Protein AF-A0A5D4SE13-F1 (afdb_monomer_lite)

Structure (mmCIF, N/CA/C/O backbone):
data_AF-A0A5D4SE13-F1
#
_entry.id   AF-A0A5D4SE13-F1
#
loop_
_atom_site.group_PDB
_atom_site.id
_atom_site.type_symbol
_atom_site.label_atom_id
_atom_site.label_alt_id
_atom_site.label_comp_id
_atom_site.label_asym_id
_atom_site.label_entity_id
_atom_site.label_seq_id
_atom_site.pdbx_PDB_ins_code
_atom_site.Cartn_x
_atom_site.Cartn_y
_atom_site.Cartn_z
_atom_site.occupancy
_atom_site.B_iso_or_equiv
_atom_site.auth_seq_id
_atom_site.auth_comp_id
_atom_site.auth_asym_id
_atom_site.auth_atom_id
_atom_site.pdbx_PDB_model_num
ATOM 1 N N . MET A 1 1 ? -8.886 9.453 23.913 1.00 84.81 1 MET A N 1
ATOM 2 C CA . MET A 1 1 ? -9.547 8.139 24.089 1.00 84.81 1 MET A CA 1
ATOM 3 C C . MET A 1 1 ? -8.506 7.109 24.498 1.00 84.81 1 MET A C 1
ATOM 5 O O . MET A 1 1 ? -7.382 7.194 24.022 1.00 84.81 1 MET A O 1
ATOM 9 N N . GLU A 1 2 ? -8.836 6.168 25.383 1.00 84.38 2 GLU A N 1
ATOM 10 C CA . GLU A 1 2 ? -7.877 5.139 25.819 1.00 84.38 2 GLU A CA 1
ATOM 11 C C . GLU A 1 2 ? -7.462 4.251 24.635 1.00 84.38 2 GLU A C 1
ATOM 13 O O . GLU A 1 2 ? -8.305 3.870 23.817 1.00 84.38 2 GLU A O 1
ATOM 18 N N . ARG A 1 3 ? -6.168 3.937 24.528 1.00 83.88 3 ARG A N 1
ATOM 19 C CA . ARG A 1 3 ? -5.645 3.007 23.520 1.00 83.88 3 ARG A CA 1
ATOM 20 C C . ARG A 1 3 ? -6.052 1.572 23.861 1.00 83.88 3 ARG A C 1
ATOM 22 O O . ARG A 1 3 ? -5.889 1.135 24.994 1.00 83.88 3 ARG A O 1
ATOM 29 N N . GLU A 1 4 ? -6.517 0.828 22.864 1.00 82.00 4 GLU A N 1
ATOM 30 C CA . GLU A 1 4 ? -6.763 -0.615 22.973 1.00 82.00 4 GLU A CA 1
ATOM 31 C C . GLU A 1 4 ? -5.657 -1.423 22.291 1.00 82.00 4 GLU A C 1
ATOM 33 O O . GLU A 1 4 ? -5.133 -2.371 22.872 1.00 82.00 4 GLU A O 1
ATOM 38 N N . PHE A 1 5 ? -5.245 -1.004 21.090 1.00 79.50 5 PHE A N 1
ATOM 39 C CA . PHE A 1 5 ? -4.233 -1.704 20.300 1.00 79.50 5 PHE A CA 1
ATOM 40 C C . PHE A 1 5 ? -3.169 -0.750 19.756 1.00 79.50 5 PHE A C 1
ATOM 42 O O . PHE A 1 5 ? -3.399 0.449 19.589 1.00 79.50 5 PHE A O 1
ATOM 49 N N . SER A 1 6 ? -2.009 -1.312 19.424 1.00 75.69 6 SER A N 1
ATOM 50 C CA . SER A 1 6 ? -1.016 -0.671 18.562 1.00 75.69 6 SER A CA 1
ATOM 51 C C . SER A 1 6 ? -0.720 -1.566 17.374 1.00 75.69 6 SER A C 1
ATOM 53 O O . SER A 1 6 ? -0.545 -2.770 17.528 1.00 75.69 6 SER A O 1
ATOM 55 N N . ILE A 1 7 ? -0.649 -0.944 16.207 1.00 74.06 7 ILE A N 1
ATOM 56 C CA . ILE A 1 7 ? -0.231 -1.528 14.944 1.00 74.06 7 ILE A CA 1
ATOM 57 C C . ILE A 1 7 ? 1.234 -1.145 14.753 1.00 74.06 7 ILE A C 1
ATOM 59 O O . ILE A 1 7 ? 1.595 0.035 14.826 1.00 74.06 7 ILE A O 1
ATOM 63 N N . VAL A 1 8 ? 2.084 -2.139 14.521 1.00 68.38 8 VAL A N 1
ATOM 64 C CA . VAL A 1 8 ? 3.529 -1.952 14.403 1.00 68.38 8 VAL A CA 1
ATOM 65 C C . VAL A 1 8 ? 4.000 -2.507 13.059 1.00 68.38 8 VAL A C 1
ATOM 67 O O . VAL A 1 8 ? 3.499 -3.512 12.571 1.00 68.38 8 VAL A O 1
ATOM 70 N N . SER A 1 9 ? 4.948 -1.816 12.424 1.00 65.56 9 SER A N 1
ATOM 71 C CA . SER A 1 9 ? 5.679 -2.321 11.259 1.00 65.56 9 SER A CA 1
ATOM 72 C C . SER A 1 9 ? 7.124 -2.558 11.682 1.00 65.56 9 SER A C 1
ATOM 74 O O . SER A 1 9 ? 7.887 -1.611 11.870 1.00 65.56 9 SER A O 1
ATOM 76 N N . MET A 1 10 ? 7.514 -3.824 11.835 1.00 58.66 10 MET A N 1
ATOM 77 C CA . MET A 1 10 ? 8.836 -4.204 12.358 1.00 58.66 10 MET A CA 1
ATOM 78 C C . MET A 1 10 ? 10.004 -3.687 11.508 1.00 58.66 10 MET A C 1
ATOM 80 O O . MET A 1 10 ? 11.045 -3.312 12.045 1.00 58.66 10 MET A O 1
ATOM 84 N N . GLY A 1 11 ? 9.837 -3.643 10.181 1.00 60.62 11 GLY A N 1
ATOM 85 C CA . GLY A 1 11 ? 10.852 -3.092 9.277 1.00 60.62 11 GLY A CA 1
ATOM 86 C C . GLY A 1 11 ? 11.043 -1.582 9.438 1.00 60.62 11 GLY A C 1
ATOM 87 O O . GLY A 1 11 ? 12.101 -1.065 9.098 1.00 60.62 11 GLY A O 1
ATOM 88 N N . THR A 1 12 ? 10.035 -0.885 9.964 1.00 61.44 12 THR A N 1
ATOM 89 C CA . THR A 1 12 ? 10.099 0.547 10.263 1.00 61.44 12 THR A CA 1
ATOM 90 C C . THR A 1 12 ? 10.714 0.768 11.646 1.00 61.44 12 THR A C 1
ATOM 92 O O . THR A 1 12 ? 11.684 1.514 11.749 1.00 61.44 12 THR A O 1
ATOM 95 N N . GLU A 1 13 ? 10.259 0.052 12.682 1.00 61.75 13 GLU A N 1
ATOM 96 C CA . GLU A 1 13 ? 10.811 0.161 14.049 1.00 61.75 13 GLU A CA 1
ATOM 97 C C . GLU A 1 13 ? 12.312 -0.10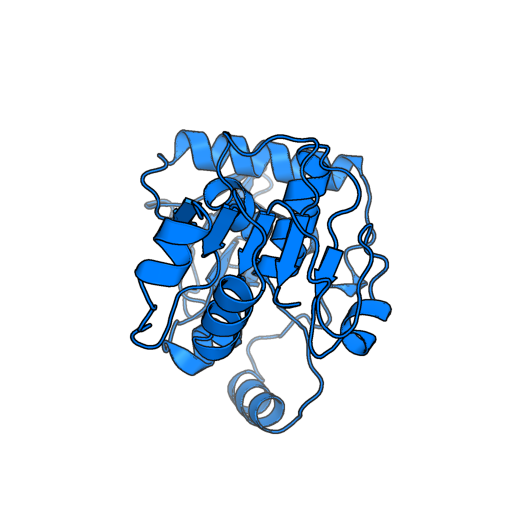6 14.106 1.00 61.75 13 GLU A C 1
ATOM 99 O O . GLU A 1 13 ? 13.066 0.712 14.628 1.00 61.75 13 GLU A O 1
ATOM 104 N N . ARG A 1 14 ? 12.749 -1.236 13.537 1.00 59.94 14 ARG A N 1
ATOM 105 C CA . ARG A 1 14 ? 14.144 -1.681 13.624 1.00 59.94 14 ARG A CA 1
ATOM 106 C C . ARG A 1 14 ? 15.116 -0.685 13.000 1.00 59.94 14 ARG A C 1
ATOM 108 O O . ARG A 1 14 ? 16.254 -0.582 13.440 1.00 59.94 14 ARG A O 1
ATOM 115 N N . GLU A 1 15 ? 14.690 -0.023 11.932 1.00 55.81 15 GLU A N 1
ATOM 116 C CA . GLU A 1 15 ? 15.597 0.715 11.054 1.00 55.81 15 GLU A CA 1
ATOM 117 C C . GLU A 1 15 ? 15.479 2.231 11.194 1.00 55.81 15 GLU A C 1
ATOM 119 O O . GLU A 1 15 ? 16.409 2.944 10.835 1.00 55.81 15 GLU A O 1
ATOM 124 N N . THR A 1 16 ? 14.361 2.730 11.726 1.00 55.03 16 THR A N 1
ATOM 125 C CA . THR A 1 16 ? 14.122 4.175 11.892 1.00 55.03 16 THR A CA 1
ATOM 126 C C . THR A 1 16 ? 13.939 4.595 13.347 1.00 55.03 16 THR A C 1
ATOM 128 O O . THR A 1 16 ? 13.710 5.772 13.611 1.00 55.03 16 THR A O 1
ATOM 131 N N . SER A 1 17 ? 14.009 3.651 14.294 1.00 58.28 17 SER A N 1
ATOM 132 C CA . SER A 1 17 ? 13.643 3.872 15.699 1.00 58.28 17 SER A CA 1
ATOM 133 C C . SER A 1 17 ? 12.214 4.410 15.871 1.00 58.28 17 SER A C 1
ATOM 135 O O . SER A 1 17 ? 11.911 5.047 16.879 1.00 58.28 17 SER A O 1
ATOM 137 N N . SER A 1 18 ? 11.323 4.181 14.892 1.00 58.09 18 SER A N 1
ATOM 138 C CA . SER A 1 18 ? 9.925 4.605 14.991 1.00 58.09 18 SER A CA 1
ATOM 139 C C . SER A 1 18 ? 9.259 3.893 16.160 1.00 58.09 18 SER A C 1
ATOM 141 O O . SER A 1 18 ? 9.324 2.669 16.241 1.00 58.09 18 SER A O 1
ATOM 143 N N . GLU A 1 19 ? 8.560 4.624 17.018 1.00 63.44 19 GLU A N 1
ATOM 144 C CA . GLU A 1 19 ? 7.872 4.047 18.172 1.00 63.44 19 GLU A CA 1
ATOM 145 C C . GLU A 1 19 ? 6.452 3.576 17.817 1.00 63.44 19 GLU A C 1
ATOM 147 O O . GLU A 1 19 ? 5.472 3.948 18.456 1.00 63.44 19 GLU A O 1
ATOM 152 N N . GLY A 1 20 ? 6.321 2.706 16.820 1.00 58.00 20 GLY A N 1
ATOM 153 C CA . GLY A 1 20 ? 5.042 2.173 16.349 1.00 58.00 20 GLY A CA 1
ATOM 154 C C . GLY A 1 20 ? 4.455 2.939 15.166 1.00 58.00 20 GLY A C 1
ATOM 155 O O . GLY A 1 20 ? 4.808 4.083 14.896 1.00 58.00 20 GLY A O 1
ATOM 156 N N . TYR A 1 21 ? 3.572 2.261 14.429 1.00 64.62 21 TYR A N 1
ATOM 157 C CA . TYR A 1 21 ? 3.002 2.793 13.192 1.00 64.62 21 TYR A CA 1
ATOM 158 C C . TYR A 1 21 ? 1.678 3.529 13.441 1.00 64.62 21 TYR A C 1
ATOM 160 O O . TYR A 1 21 ? 1.431 4.590 12.872 1.00 64.62 21 TYR A O 1
ATOM 168 N N . MET A 1 22 ? 0.805 2.958 14.277 1.00 77.81 22 MET A N 1
ATOM 169 C CA . MET A 1 22 ? -0.507 3.529 14.584 1.00 77.81 22 MET A CA 1
ATOM 170 C C . MET A 1 22 ? -1.078 2.960 15.885 1.00 77.81 22 MET A C 1
ATOM 172 O O . MET A 1 22 ? -0.849 1.801 16.224 1.00 77.81 22 MET A O 1
ATOM 176 N N . CYS A 1 23 ? -1.883 3.745 16.590 1.00 81.88 23 CYS A N 1
ATOM 177 C CA . CYS A 1 23 ? -2.682 3.299 17.723 1.00 81.88 23 CYS A CA 1
ATOM 178 C C . CYS A 1 23 ? -4.165 3.226 17.353 1.00 81.88 23 CYS A C 1
ATOM 180 O O . CYS A 1 23 ? -4.667 4.042 16.580 1.00 81.88 23 CYS A O 1
ATOM 182 N N . VAL A 1 24 ? -4.862 2.256 17.942 1.00 86.56 24 VAL A N 1
ATOM 183 C CA . VAL A 1 24 ? -6.314 2.091 17.833 1.00 86.56 24 VAL A CA 1
ATOM 184 C C . VAL A 1 24 ? -6.925 2.319 19.205 1.00 86.56 24 VAL A C 1
ATOM 186 O O . VAL A 1 24 ? -6.504 1.695 20.183 1.00 86.56 24 VAL A O 1
ATOM 189 N N . SER A 1 25 ? -7.899 3.218 19.303 1.00 89.56 25 SER A N 1
ATOM 190 C CA . SER A 1 25 ? -8.607 3.452 20.561 1.00 89.56 25 SER A CA 1
ATOM 191 C C . SER A 1 25 ? -9.532 2.288 20.909 1.00 89.56 25 SER A C 1
ATOM 193 O O . SER A 1 25 ? -9.997 1.564 20.024 1.00 89.56 25 SER A O 1
ATOM 195 N N . LYS A 1 26 ? -9.912 2.202 22.187 1.00 89.12 26 LYS A N 1
ATOM 196 C CA . LYS A 1 26 ? -11.125 1.481 22.585 1.00 89.12 26 LYS A CA 1
ATOM 197 C C . LYS A 1 26 ? -12.327 2.024 21.816 1.00 89.12 26 LYS A C 1
ATOM 199 O O . LYS A 1 26 ? -12.370 3.212 21.473 1.00 89.12 26 LYS A O 1
ATOM 204 N N . TYR A 1 27 ? -13.289 1.150 21.555 1.00 91.69 27 TYR A N 1
ATOM 205 C CA . TYR A 1 27 ? -14.559 1.536 20.957 1.00 91.69 27 TYR A CA 1
ATOM 206 C C . TYR A 1 27 ? -15.393 2.376 21.931 1.00 91.69 27 TYR A C 1
ATOM 208 O O . TYR A 1 27 ? -15.690 1.946 23.048 1.00 91.69 27 TYR A O 1
ATOM 216 N N . ASP A 1 28 ? -15.780 3.574 21.500 1.00 93.25 28 ASP A N 1
ATOM 217 C CA . ASP A 1 28 ? -16.719 4.434 22.214 1.00 93.25 28 ASP A CA 1
ATOM 218 C C . ASP A 1 28 ? -18.144 4.096 21.776 1.00 93.25 28 ASP A C 1
ATOM 220 O O . ASP A 1 28 ? -18.584 4.478 20.691 1.00 93.25 28 ASP A O 1
ATOM 224 N N . LYS A 1 29 ? -18.873 3.383 22.640 1.00 93.62 29 LYS A N 1
ATOM 225 C CA . LYS A 1 29 ? -20.263 2.977 22.388 1.00 93.62 29 LYS A CA 1
ATOM 226 C C . LYS A 1 29 ? -21.235 4.155 22.313 1.00 93.62 29 LYS A C 1
ATOM 228 O O . LYS A 1 29 ? -22.243 4.044 21.626 1.00 93.62 29 LYS A O 1
ATOM 233 N N . ILE A 1 30 ? -20.960 5.255 23.019 1.00 93.00 30 ILE A N 1
ATOM 234 C CA . ILE A 1 30 ? -21.851 6.423 23.063 1.00 93.00 30 ILE A CA 1
ATOM 235 C C . ILE A 1 30 ? -21.738 7.190 21.748 1.00 93.00 30 ILE A C 1
ATOM 237 O O . ILE A 1 30 ? -22.743 7.574 21.156 1.00 93.00 30 ILE A O 1
ATOM 241 N N . ARG A 1 31 ? -20.505 7.394 21.277 1.00 92.12 31 ARG A N 1
ATOM 242 C CA . ARG A 1 31 ? -20.232 8.105 20.022 1.00 92.12 31 ARG A CA 1
ATOM 243 C C . ARG A 1 31 ? -20.266 7.203 18.790 1.00 92.12 31 ARG A C 1
ATOM 245 O O . ARG A 1 31 ? -20.280 7.724 17.680 1.00 92.12 31 ARG A O 1
ATOM 252 N N . ASN A 1 32 ? -20.294 5.882 18.976 1.00 95.12 32 ASN A N 1
ATOM 253 C CA . ASN A 1 32 ? -20.216 4.873 17.919 1.00 95.12 32 ASN A CA 1
ATOM 254 C C . ASN A 1 32 ? -18.946 5.026 17.055 1.00 95.12 32 ASN A C 1
ATOM 256 O O . ASN A 1 32 ? -19.011 4.985 15.823 1.00 95.12 32 ASN A O 1
ATOM 260 N N . ILE A 1 33 ? -17.787 5.240 17.696 1.00 94.44 33 ILE A N 1
ATOM 261 C CA . ILE A 1 33 ? -16.510 5.454 16.993 1.00 94.44 33 ILE A CA 1
ATOM 262 C C . ILE A 1 33 ? -15.310 4.730 17.617 1.00 94.44 33 ILE A C 1
ATOM 264 O O . ILE A 1 33 ? -15.250 4.488 18.824 1.00 94.44 33 ILE A O 1
ATOM 268 N N . ARG A 1 34 ? -14.303 4.480 16.778 1.00 92.38 34 ARG A N 1
ATOM 269 C CA . ARG A 1 34 ? -12.902 4.214 17.130 1.00 92.38 34 ARG A CA 1
ATOM 270 C C . ARG A 1 34 ? -12.011 5.290 16.503 1.00 92.38 34 ARG A C 1
ATOM 272 O O . ARG A 1 34 ? -12.352 5.856 15.467 1.00 92.38 34 ARG A O 1
ATOM 279 N N . LEU A 1 35 ? -10.855 5.550 17.103 1.00 92.00 35 LEU A N 1
ATOM 280 C CA . LEU A 1 35 ? -9.811 6.400 16.534 1.00 92.00 35 LEU A CA 1
ATOM 281 C C . LEU A 1 35 ? -8.633 5.545 16.074 1.00 92.00 35 LEU A C 1
ATOM 283 O O . LEU A 1 35 ? -8.141 4.705 16.828 1.00 92.00 35 LEU A O 1
ATOM 287 N N . LEU A 1 36 ? -8.179 5.806 14.852 1.00 89.56 36 LEU A N 1
ATOM 288 C CA . LEU A 1 36 ? -6.912 5.353 14.286 1.00 89.56 36 LEU A CA 1
ATOM 289 C C . LEU A 1 36 ? -5.962 6.555 14.264 1.00 89.56 36 LEU A C 1
ATOM 291 O O . LEU A 1 36 ? -6.188 7.508 13.517 1.00 89.56 36 LEU A O 1
ATOM 295 N N . ALA A 1 37 ? -4.918 6.530 15.086 1.00 85.69 37 ALA A N 1
ATOM 296 C CA . ALA A 1 37 ? -4.056 7.689 15.309 1.00 85.69 37 ALA A CA 1
ATOM 297 C C . ALA A 1 37 ? -2.578 7.376 15.042 1.00 85.69 37 ALA A C 1
ATOM 299 O O . ALA A 1 37 ? -2.114 6.317 15.471 1.00 85.69 37 ALA A O 1
ATOM 300 N N . PRO A 1 38 ? -1.815 8.270 14.382 1.00 80.31 38 PRO A N 1
ATOM 301 C CA . PRO A 1 38 ? -0.382 8.110 14.143 1.00 80.31 38 PRO A CA 1
ATOM 302 C C . PRO A 1 38 ? 0.416 8.421 15.423 1.00 80.31 38 PRO A C 1
ATOM 304 O O . PRO A 1 38 ? 1.321 9.245 15.435 1.00 80.31 38 PRO A O 1
ATOM 307 N N . GLU A 1 39 ? 0.024 7.784 16.520 1.00 77.00 39 GLU A N 1
ATOM 308 C CA . GLU A 1 39 ? 0.574 7.978 17.854 1.00 77.00 39 GLU A CA 1
ATOM 309 C C . GLU A 1 39 ? 1.518 6.835 18.204 1.00 77.00 39 GLU A C 1
ATOM 311 O O . GLU A 1 39 ? 1.287 5.678 17.823 1.00 77.00 39 GLU A O 1
ATOM 316 N N . SER A 1 40 ? 2.547 7.157 18.988 1.00 72.56 40 SER A N 1
ATOM 317 C CA . SER A 1 40 ? 3.501 6.169 19.487 1.00 72.56 40 SER A CA 1
ATOM 318 C C . SER A 1 40 ? 2.785 5.081 20.287 1.00 72.56 40 SER A C 1
ATOM 320 O O . SER A 1 40 ? 1.895 5.359 21.095 1.00 72.56 40 SER A O 1
ATOM 322 N N . HIS A 1 41 ? 3.217 3.828 20.146 1.00 72.00 41 HIS A N 1
ATOM 323 C CA . HIS A 1 41 ? 2.695 2.717 20.944 1.00 72.00 41 HIS A CA 1
ATOM 324 C C . HIS A 1 41 ? 2.996 2.873 22.450 1.00 72.00 41 HIS A C 1
ATOM 326 O O . HIS A 1 41 ? 2.443 2.130 23.266 1.00 72.00 41 HIS A O 1
ATOM 332 N N . LYS A 1 42 ? 3.876 3.813 22.839 1.00 69.94 42 LYS A N 1
ATOM 333 C CA . LYS A 1 42 ? 4.119 4.198 24.242 1.00 69.94 42 LYS A CA 1
ATOM 334 C C . LYS A 1 42 ? 2.981 5.041 24.822 1.00 69.94 42 LYS A C 1
ATOM 336 O O . LYS A 1 42 ? 2.858 5.155 26.042 1.00 69.94 42 LYS A O 1
ATOM 341 N N . CYS A 1 43 ? 2.134 5.608 23.968 1.00 70.75 43 CYS A N 1
ATOM 342 C CA . CYS A 1 43 ? 1.010 6.420 24.382 1.00 70.75 43 CYS A CA 1
ATOM 343 C C . CYS A 1 43 ? -0.094 5.564 25.029 1.00 70.75 43 CYS A C 1
ATOM 345 O O . CYS A 1 43 ? -0.523 4.533 24.501 1.00 70.75 43 CYS A O 1
ATOM 347 N N . LYS A 1 44 ? -0.577 5.991 26.202 1.00 74.75 44 LYS A N 1
ATOM 348 C CA . LYS A 1 44 ? -1.729 5.359 26.873 1.00 74.75 44 LYS A CA 1
ATOM 349 C C . LYS A 1 44 ? -3.064 5.912 26.370 1.00 74.75 44 LYS A C 1
ATOM 351 O O . LYS A 1 44 ? -4.029 5.161 26.251 1.00 74.75 44 LYS A O 1
ATOM 356 N N . ASN A 1 45 ? -3.110 7.209 26.065 1.00 81.38 45 ASN A N 1
ATOM 357 C CA . ASN A 1 45 ? -4.321 7.927 25.684 1.00 81.38 45 ASN A CA 1
ATOM 358 C C . ASN A 1 45 ? -4.119 8.631 24.348 1.00 81.38 45 ASN A C 1
ATOM 360 O O . ASN A 1 45 ? -3.342 9.568 24.254 1.00 81.38 45 ASN A O 1
ATOM 364 N N . ILE A 1 46 ? -4.882 8.222 23.345 1.00 80.56 46 ILE A N 1
ATOM 365 C CA . ILE A 1 46 ? -4.903 8.858 22.032 1.00 80.56 46 ILE A CA 1
ATOM 366 C C . ILE A 1 46 ? -5.550 10.242 22.168 1.00 80.56 46 ILE A C 1
ATOM 368 O O . ILE A 1 46 ? -6.665 10.344 22.703 1.00 80.56 46 ILE A O 1
ATOM 372 N N . GLY A 1 47 ? -4.865 11.291 21.709 1.00 73.44 47 GLY A N 1
ATOM 373 C CA . GLY A 1 47 ? -5.417 12.644 21.643 1.00 73.44 47 GLY A CA 1
ATOM 374 C C . GLY A 1 47 ? -6.617 12.733 20.692 1.00 73.44 47 GLY A C 1
ATOM 375 O O . GLY A 1 47 ? -6.954 11.784 19.990 1.00 73.44 47 GLY A O 1
ATOM 376 N N . THR A 1 48 ? -7.297 13.874 20.658 1.00 68.31 48 THR A N 1
ATOM 377 C CA . THR A 1 48 ? -8.334 14.148 19.640 1.00 68.31 48 THR A CA 1
ATOM 378 C C . THR A 1 48 ? -7.867 15.126 18.569 1.00 68.31 48 THR A C 1
ATOM 380 O O . THR A 1 48 ? -8.602 15.373 17.621 1.00 68.31 48 THR A O 1
ATOM 383 N N . GLU A 1 49 ? -6.652 15.651 18.698 1.00 68.31 49 GLU A N 1
ATOM 384 C CA . GLU A 1 49 ? -6.042 16.613 17.782 1.00 68.31 49 GLU A CA 1
ATOM 385 C C . GLU A 1 49 ? -4.993 15.921 16.907 1.00 68.31 49 GLU A C 1
ATOM 387 O O . GLU A 1 49 ? -4.322 15.007 17.373 1.00 68.31 49 GLU A O 1
ATOM 392 N N . GLY A 1 50 ? -4.852 16.356 15.653 1.00 72.12 50 GLY A N 1
ATOM 393 C CA . GLY A 1 50 ? -3.884 15.804 14.702 1.00 72.12 50 GLY A CA 1
ATOM 394 C C . GLY A 1 50 ? -4.512 14.977 13.577 1.00 72.12 50 GLY A C 1
ATOM 395 O O . GLY A 1 50 ? -5.714 15.028 13.321 1.00 72.12 50 GLY A O 1
ATOM 396 N N . ASP A 1 51 ? -3.668 14.207 12.891 1.00 79.31 51 ASP A N 1
ATOM 397 C CA . ASP A 1 51 ? -3.964 13.484 11.644 1.00 79.31 51 ASP A CA 1
ATOM 398 C C . ASP A 1 51 ? -4.737 12.162 11.848 1.00 79.31 51 ASP A C 1
ATOM 400 O O . ASP A 1 51 ? -4.481 11.140 11.194 1.00 79.31 51 ASP A O 1
ATOM 404 N N . HIS A 1 52 ? -5.683 12.175 12.787 1.00 88.44 52 HIS A N 1
ATOM 405 C CA . HIS A 1 52 ? -6.493 11.026 13.180 1.00 88.44 52 HIS A CA 1
ATOM 406 C C . HIS A 1 52 ? -7.523 10.652 12.120 1.00 88.44 52 HIS A C 1
ATOM 408 O O . HIS A 1 52 ? -8.090 11.504 11.438 1.00 88.44 52 HIS A O 1
ATOM 414 N N . LEU A 1 53 ? -7.807 9.355 12.039 1.00 91.50 53 LEU A N 1
ATOM 415 C CA . LEU A 1 53 ? -8.916 8.815 11.267 1.00 91.50 53 LEU A CA 1
ATOM 416 C C . LEU A 1 53 ? -10.006 8.356 12.235 1.00 91.50 53 LEU A C 1
ATOM 418 O O . LEU A 1 53 ? -9.751 7.586 13.168 1.00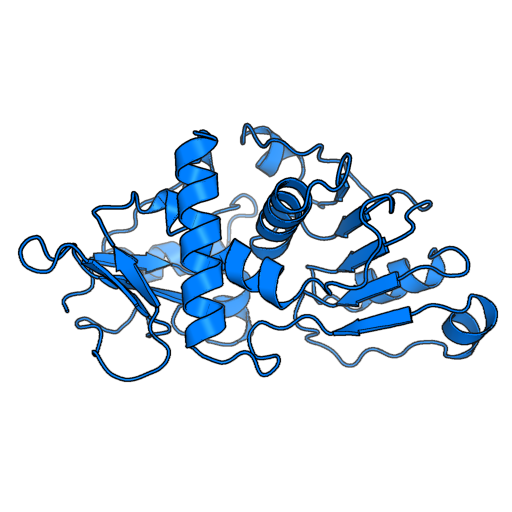 91.50 53 LEU A O 1
ATOM 422 N N . ILE A 1 54 ? -11.223 8.839 12.011 1.00 94.00 54 ILE A N 1
ATOM 423 C CA . ILE A 1 54 ? -12.405 8.495 12.799 1.00 94.00 54 ILE A CA 1
ATOM 424 C C . ILE A 1 54 ? -13.087 7.320 12.116 1.00 94.00 54 ILE A C 1
ATOM 426 O O . ILE A 1 54 ? -13.573 7.451 10.998 1.00 94.00 54 ILE A O 1
ATOM 430 N N . ILE A 1 55 ? -13.158 6.178 12.786 1.00 95.00 55 ILE A N 1
ATOM 431 C CA . ILE A 1 55 ? -13.837 4.999 12.257 1.00 95.00 55 ILE A CA 1
ATOM 432 C C . ILE A 1 55 ? -15.186 4.853 12.937 1.00 95.00 55 ILE A C 1
ATOM 434 O O . ILE A 1 55 ? -15.254 4.806 14.161 1.00 95.00 55 ILE A O 1
ATOM 438 N N . LYS A 1 56 ? -16.260 4.777 12.151 1.00 94.06 56 LYS A N 1
ATOM 439 C CA . LYS A 1 56 ? -17.613 4.543 12.667 1.00 94.06 56 LYS A CA 1
ATOM 440 C C . LYS A 1 56 ? -17.849 3.050 12.893 1.00 94.06 56 LYS A C 1
ATOM 442 O O . LYS A 1 56 ? -17.533 2.242 12.024 1.00 94.06 56 LYS A O 1
ATOM 447 N N . GLY A 1 57 ? -18.464 2.704 14.020 1.00 92.31 57 GLY A N 1
ATOM 448 C CA . GLY A 1 57 ? -18.773 1.317 14.369 1.00 92.31 57 GLY A CA 1
ATOM 449 C C . GLY A 1 57 ? -17.631 0.558 15.043 1.00 92.31 57 GLY A C 1
ATOM 450 O O . GLY A 1 57 ? -16.484 1.005 15.106 1.00 92.31 57 GLY A O 1
ATOM 451 N N . ASP A 1 58 ? -17.968 -0.628 15.549 1.00 91.44 58 ASP A N 1
ATOM 452 C CA . ASP A 1 58 ? -17.019 -1.548 16.174 1.00 91.44 58 ASP A CA 1
ATOM 453 C C . ASP A 1 58 ? -16.353 -2.442 15.121 1.00 91.44 58 ASP A C 1
ATOM 455 O O . ASP A 1 58 ? -16.641 -3.632 14.990 1.00 91.44 58 ASP A O 1
ATOM 459 N N . VAL A 1 59 ? -15.507 -1.827 14.295 1.00 90.50 59 VAL A N 1
ATOM 460 C CA . VAL A 1 59 ? -14.800 -2.537 13.227 1.00 90.50 59 VAL A CA 1
ATOM 461 C C . VAL A 1 59 ? -13.718 -3.445 13.835 1.00 90.50 59 VAL A C 1
ATOM 463 O O . VAL A 1 59 ? -12.892 -2.961 14.616 1.00 90.50 59 VAL A O 1
ATOM 466 N N . PRO A 1 60 ? -13.670 -4.735 13.454 1.00 87.06 60 PRO A N 1
ATOM 467 C CA . PRO A 1 60 ? -12.635 -5.664 13.894 1.00 87.06 60 PRO A CA 1
ATOM 468 C C . PRO A 1 60 ? -11.206 -5.167 13.633 1.00 87.06 60 PRO A C 1
ATOM 470 O O . PRO A 1 60 ? -10.901 -4.613 12.573 1.00 87.06 60 PRO A O 1
ATOM 473 N N . ILE A 1 61 ? -10.297 -5.411 14.585 1.00 83.69 61 ILE A N 1
ATOM 474 C CA . ILE A 1 61 ? -8.906 -4.931 14.516 1.00 83.69 61 ILE A CA 1
ATOM 475 C C . ILE A 1 61 ? -8.162 -5.435 13.276 1.00 83.69 61 ILE A C 1
ATOM 477 O O . ILE A 1 61 ? -7.339 -4.716 12.719 1.00 83.69 61 ILE A O 1
ATOM 481 N N . ASN A 1 62 ? -8.488 -6.636 12.798 1.00 82.12 62 ASN A N 1
ATOM 482 C CA . ASN A 1 62 ? -7.909 -7.206 11.587 1.00 82.12 62 ASN A CA 1
ATOM 483 C C . ASN A 1 62 ? -8.258 -6.431 10.315 1.00 82.12 62 ASN A C 1
ATOM 485 O O . ASN A 1 62 ? -7.390 -6.231 9.462 1.00 82.12 62 ASN A O 1
ATOM 489 N N . ILE A 1 63 ? -9.483 -5.917 10.231 1.00 88.12 63 ILE A N 1
ATOM 490 C CA . ILE A 1 63 ? -9.912 -5.017 9.164 1.00 88.12 63 ILE A CA 1
ATOM 491 C C . ILE A 1 63 ? -9.217 -3.660 9.318 1.00 88.12 63 ILE A C 1
ATOM 493 O O . ILE A 1 63 ? -8.700 -3.144 8.329 1.00 88.12 63 ILE A O 1
ATOM 497 N N . LEU A 1 64 ? -9.140 -3.103 10.534 1.00 88.50 64 LEU A N 1
ATOM 498 C CA . LEU A 1 64 ? -8.513 -1.797 10.803 1.00 88.50 64 LEU A CA 1
ATOM 499 C C . LEU A 1 64 ? -7.028 -1.765 10.408 1.00 88.50 64 LEU A C 1
ATOM 501 O O . LEU A 1 64 ? -6.661 -1.052 9.475 1.00 88.50 64 LEU A O 1
ATOM 505 N N . THR A 1 65 ? -6.204 -2.578 11.073 1.00 84.31 65 THR A N 1
ATOM 506 C CA . THR A 1 65 ? -5.365 -3.578 10.413 1.00 84.31 65 THR A CA 1
ATOM 507 C C . THR A 1 65 ? -4.891 -3.294 8.992 1.00 84.31 65 THR A C 1
ATOM 509 O O . THR A 1 65 ? -4.119 -2.382 8.678 1.00 84.31 65 THR A O 1
ATOM 512 N N . ILE A 1 66 ? -5.386 -4.159 8.110 1.00 86.94 66 ILE A N 1
ATOM 513 C CA . ILE A 1 66 ? -5.086 -4.131 6.689 1.00 86.94 66 ILE A CA 1
ATOM 514 C C . ILE A 1 66 ? -5.549 -2.832 6.025 1.00 86.94 66 ILE A C 1
ATOM 516 O O . ILE A 1 66 ? -4.859 -2.338 5.136 1.00 86.94 66 ILE A O 1
ATOM 520 N N . SER A 1 67 ? -6.660 -2.238 6.476 1.00 91.62 67 SER A N 1
ATOM 521 C CA . SER A 1 67 ? -7.208 -1.016 5.881 1.00 91.62 67 SER A CA 1
ATOM 522 C C . SER A 1 67 ? -6.249 0.156 6.026 1.00 91.62 67 SER A C 1
ATOM 524 O O . SER A 1 67 ? -6.113 0.955 5.103 1.00 91.62 67 SER A O 1
ATOM 526 N N . ARG A 1 68 ? -5.520 0.244 7.143 1.00 89.25 68 ARG A N 1
ATOM 527 C CA . ARG A 1 68 ? -4.514 1.285 7.346 1.00 89.25 68 ARG A CA 1
ATOM 528 C C . ARG A 1 68 ? -3.344 1.155 6.374 1.00 89.25 68 ARG A C 1
ATOM 530 O O . ARG A 1 68 ? -2.905 2.162 5.816 1.00 89.25 68 ARG A O 1
ATOM 537 N N . PHE A 1 69 ? -2.847 -0.060 6.157 1.00 88.81 69 PHE A N 1
ATOM 538 C CA . PHE A 1 69 ? -1.785 -0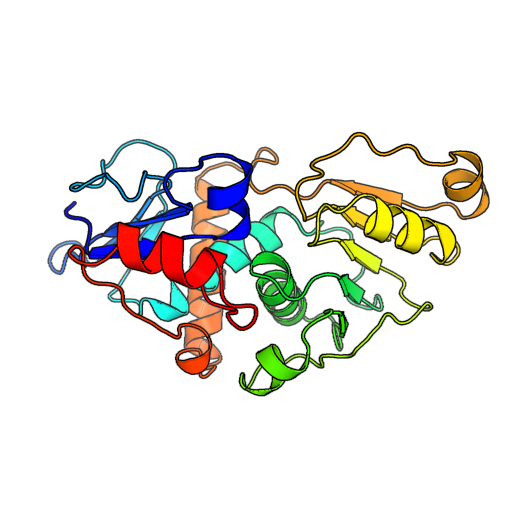.276 5.177 1.00 88.81 69 PHE A CA 1
ATOM 539 C C . PHE A 1 69 ? -2.293 -0.089 3.750 1.00 88.81 69 PHE A C 1
ATOM 541 O O . PHE A 1 69 ? -1.602 0.495 2.917 1.00 88.81 69 PHE A O 1
ATOM 548 N N . GLN A 1 70 ? -3.527 -0.505 3.473 1.00 92.75 70 GLN A N 1
ATOM 549 C CA . GLN A 1 70 ? -4.165 -0.268 2.186 1.00 92.75 70 GLN A CA 1
ATOM 550 C C . GLN A 1 70 ? -4.423 1.216 1.934 1.00 92.75 70 GLN A C 1
ATOM 552 O O . GLN A 1 70 ? -4.315 1.642 0.791 1.00 92.75 70 GLN A O 1
ATOM 557 N N . LEU A 1 71 ? -4.671 2.029 2.963 1.00 92.69 71 LEU A N 1
ATOM 558 C CA . LEU A 1 71 ? -4.719 3.480 2.812 1.00 92.69 71 LEU A CA 1
ATOM 559 C C . LEU A 1 71 ? -3.381 4.010 2.285 1.00 92.69 71 LEU A C 1
ATOM 561 O O . LEU A 1 71 ? -3.386 4.773 1.329 1.00 92.69 71 LEU A O 1
ATOM 565 N N . ILE A 1 72 ? -2.241 3.562 2.824 1.00 89.62 72 ILE A N 1
ATOM 566 C CA . ILE A 1 72 ? -0.914 3.953 2.303 1.00 89.62 72 ILE A CA 1
ATOM 567 C C . ILE A 1 72 ? -0.806 3.584 0.829 1.00 89.62 72 ILE A C 1
ATOM 569 O O . ILE A 1 72 ? -0.443 4.424 0.013 1.00 89.62 72 ILE A O 1
ATOM 573 N N . ALA A 1 73 ? -1.167 2.346 0.483 1.00 92.75 73 ALA A N 1
ATOM 574 C CA . ALA A 1 73 ? -1.146 1.883 -0.896 1.00 92.75 73 ALA A CA 1
ATOM 575 C C . ALA A 1 73 ? -2.072 2.711 -1.800 1.00 92.75 73 ALA A C 1
ATOM 577 O O . ALA A 1 73 ? -1.685 3.071 -2.906 1.00 92.75 73 ALA A O 1
ATOM 578 N N . ALA A 1 74 ? -3.264 3.069 -1.325 1.00 93.38 74 ALA A N 1
ATOM 579 C CA . ALA A 1 74 ? -4.221 3.876 -2.066 1.00 93.38 74 ALA A CA 1
ATOM 580 C C . ALA A 1 74 ? -3.693 5.287 -2.351 1.00 93.38 74 ALA A C 1
ATOM 582 O O . ALA A 1 74 ? -3.893 5.808 -3.450 1.00 93.38 74 ALA A O 1
ATOM 583 N N . LEU A 1 75 ? -3.004 5.891 -1.385 1.00 90.62 75 LEU A N 1
ATOM 584 C CA . LEU A 1 75 ? -2.401 7.214 -1.536 1.00 90.62 75 LEU A CA 1
ATOM 585 C C . LEU A 1 75 ? -1.123 7.166 -2.388 1.00 90.62 75 LEU A C 1
ATOM 587 O O . LEU A 1 75 ? -0.860 8.099 -3.142 1.00 90.62 75 LEU A O 1
ATOM 591 N N . ALA A 1 76 ? -0.358 6.074 -2.297 1.00 90.56 76 ALA A N 1
ATOM 592 C CA . ALA A 1 76 ? 0.886 5.863 -3.032 1.00 90.56 76 ALA A CA 1
ATOM 593 C C . ALA A 1 76 ? 0.672 5.455 -4.499 1.00 90.56 76 ALA A C 1
ATOM 595 O O . ALA A 1 76 ? 1.510 5.769 -5.339 1.00 90.56 76 ALA A O 1
ATOM 596 N N . LEU A 1 77 ? -0.418 4.747 -4.814 1.00 91.19 77 LEU A N 1
ATOM 597 C CA . LEU A 1 77 ? -0.700 4.243 -6.157 1.00 91.19 77 LEU A CA 1
ATOM 598 C C . LEU A 1 77 ? -1.303 5.350 -7.042 1.00 91.19 77 LEU A C 1
ATOM 600 O O . LEU A 1 77 ? -2.448 5.763 -6.801 1.00 91.19 77 LEU A O 1
ATOM 604 N N . PRO A 1 78 ? -0.610 5.796 -8.107 1.00 90.06 78 PRO A N 1
ATOM 605 C CA . PRO A 1 78 ? -1.106 6.868 -8.961 1.00 90.06 78 PRO A CA 1
ATOM 606 C C . PRO A 1 78 ? -2.414 6.503 -9.671 1.00 90.06 78 PRO A C 1
ATOM 608 O O . PRO A 1 78 ? -2.620 5.371 -10.106 1.00 90.06 78 PRO A O 1
ATOM 611 N N . LYS A 1 79 ? -3.314 7.482 -9.811 1.00 89.00 79 LYS A N 1
ATOM 612 C CA . LYS A 1 79 ? -4.635 7.277 -10.439 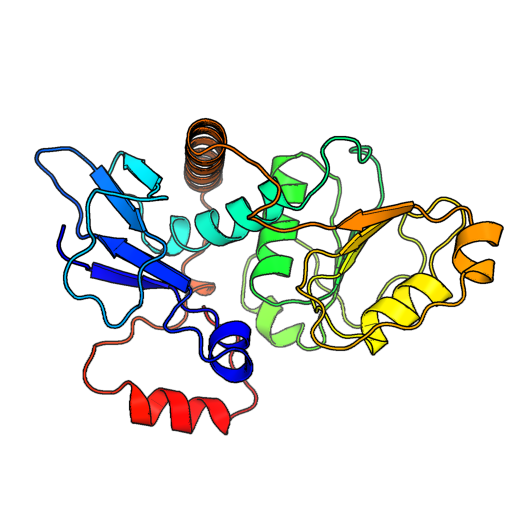1.00 89.00 79 LYS A CA 1
ATOM 613 C C . LYS A 1 79 ? -4.587 7.168 -11.965 1.00 89.00 79 LYS A C 1
ATOM 615 O O . LYS A 1 79 ? -5.543 6.685 -12.554 1.00 89.00 79 LYS A O 1
ATOM 620 N N . TRP A 1 80 ? -3.513 7.648 -12.589 1.00 91.38 80 TRP A N 1
ATOM 621 C CA . TRP A 1 80 ? -3.351 7.686 -14.045 1.00 91.38 80 TRP A CA 1
ATOM 622 C C . TRP A 1 80 ? -2.809 6.378 -14.633 1.00 91.38 80 TRP A C 1
ATOM 624 O O . TRP A 1 80 ? -2.744 6.250 -15.852 1.00 91.38 80 TRP A O 1
ATOM 634 N N . ILE A 1 81 ? -2.425 5.409 -13.793 1.00 92.06 81 ILE A N 1
ATOM 635 C CA . ILE A 1 81 ? -2.005 4.090 -14.270 1.00 92.06 81 ILE A CA 1
ATOM 636 C C . ILE A 1 81 ? -3.217 3.389 -14.918 1.00 92.06 81 ILE A C 1
ATOM 638 O O . ILE A 1 81 ? -4.293 3.358 -14.308 1.00 92.06 81 ILE A O 1
ATOM 642 N N . PRO A 1 82 ? -3.082 2.837 -16.139 1.00 89.75 82 PRO A N 1
ATOM 643 C CA . PRO A 1 82 ? -4.173 2.131 -16.805 1.00 89.75 82 PRO A CA 1
ATOM 644 C C . PRO A 1 82 ? -4.607 0.867 -16.049 1.00 89.75 82 PRO A C 1
ATOM 646 O O . PRO A 1 82 ? -3.788 0.037 -15.667 1.00 89.75 82 PRO A O 1
ATOM 649 N N . PHE A 1 83 ? -5.917 0.664 -15.889 1.00 87.25 83 PHE A N 1
ATOM 650 C CA . PHE A 1 83 ? -6.475 -0.491 -15.163 1.00 87.25 83 PHE A CA 1
ATOM 651 C C . PHE A 1 83 ? -6.201 -1.850 -15.835 1.00 87.25 83 PHE A C 1
ATOM 653 O O . PHE A 1 83 ? -6.336 -2.898 -15.206 1.00 87.25 83 PHE A O 1
ATOM 660 N N . ASN A 1 84 ? -5.864 -1.846 -17.127 1.00 89.31 84 ASN A N 1
ATOM 661 C CA . ASN A 1 84 ? -5.545 -3.034 -17.917 1.00 89.31 84 ASN A CA 1
ATOM 662 C C . ASN A 1 84 ? -4.047 -3.381 -17.918 1.00 89.31 84 ASN A C 1
ATOM 664 O O . ASN A 1 84 ? -3.673 -4.369 -18.548 1.00 89.31 84 ASN A O 1
ATOM 668 N N . SER A 1 85 ? -3.208 -2.592 -17.242 1.00 91.12 85 SER A N 1
ATOM 669 C CA . SER A 1 85 ? -1.779 -2.866 -17.118 1.00 91.12 85 SER A CA 1
ATOM 670 C C . SER A 1 85 ? -1.513 -4.163 -16.354 1.00 91.12 85 SER A C 1
ATOM 672 O O . SER A 1 85 ? -2.145 -4.446 -15.334 1.00 91.12 85 SER A O 1
ATOM 674 N N . LYS A 1 86 ? -0.508 -4.917 -16.801 1.00 91.25 86 LYS A N 1
ATOM 675 C CA . LYS A 1 86 ? 0.085 -6.022 -16.045 1.00 91.25 86 LYS A CA 1
ATOM 676 C C . LYS A 1 86 ? 0.923 -5.450 -14.909 1.00 91.25 86 LYS A C 1
ATOM 678 O O . LYS A 1 86 ? 1.964 -4.835 -15.155 1.00 91.25 86 LYS A O 1
ATOM 683 N N . VAL A 1 87 ? 0.473 -5.656 -13.672 1.00 92.19 87 VAL A N 1
ATOM 684 C CA . VAL A 1 87 ? 1.119 -5.091 -12.482 1.00 92.19 87 VAL A CA 1
ATOM 685 C C . VAL A 1 87 ? 1.921 -6.148 -11.731 1.00 92.19 87 VAL A C 1
ATOM 687 O O . VAL A 1 87 ? 1.410 -7.204 -11.356 1.00 92.19 87 VAL A O 1
ATOM 690 N N . SER A 1 88 ? 3.181 -5.819 -11.470 1.00 92.50 88 SER A N 1
ATOM 691 C CA . SER A 1 88 ? 4.116 -6.601 -10.671 1.00 92.50 88 SER A CA 1
ATOM 692 C C . SER A 1 88 ? 4.428 -5.844 -9.382 1.00 92.50 88 SER A C 1
ATOM 694 O O . SER A 1 88 ? 5.006 -4.759 -9.418 1.00 92.50 88 SER A O 1
ATOM 696 N N . VAL A 1 89 ? 4.027 -6.395 -8.238 1.00 93.12 89 VAL A N 1
ATOM 697 C CA . VAL A 1 89 ? 4.309 -5.843 -6.906 1.00 93.12 89 VAL A CA 1
ATOM 698 C C . VAL A 1 89 ? 5.505 -6.582 -6.319 1.00 93.12 89 VAL A C 1
ATOM 700 O O . VAL A 1 89 ? 5.505 -7.809 -6.256 1.00 93.12 89 VAL A O 1
ATOM 703 N N . ILE A 1 90 ? 6.531 -5.860 -5.873 1.00 91.88 90 ILE A N 1
ATOM 704 C CA . ILE A 1 90 ? 7.774 -6.446 -5.370 1.00 91.88 90 ILE A CA 1
ATOM 705 C C . ILE A 1 90 ? 7.924 -6.144 -3.879 1.00 91.88 90 ILE A C 1
ATOM 707 O O . ILE A 1 90 ? 8.076 -4.997 -3.472 1.00 91.88 90 ILE A O 1
ATOM 711 N N . GLY A 1 91 ? 7.935 -7.199 -3.064 1.00 88.44 91 GLY A N 1
ATOM 712 C CA . GLY A 1 91 ? 8.098 -7.150 -1.612 1.00 88.44 91 GLY A CA 1
ATOM 713 C C . GLY A 1 91 ? 6.856 -7.635 -0.870 1.00 88.44 91 GLY A C 1
ATOM 714 O O . GLY A 1 91 ? 5.904 -6.890 -0.702 1.00 88.44 91 GLY A O 1
ATOM 715 N N . GLY A 1 92 ? 6.887 -8.856 -0.330 1.00 83.69 92 GLY A N 1
ATOM 716 C CA . GLY A 1 92 ? 5.766 -9.461 0.414 1.00 83.69 92 GLY A CA 1
ATOM 717 C C . GLY A 1 92 ? 5.577 -8.962 1.847 1.00 83.69 92 GLY A C 1
ATOM 718 O O . GLY A 1 92 ? 5.137 -9.723 2.704 1.00 83.69 92 GLY A O 1
ATOM 719 N N . GLY A 1 93 ? 5.998 -7.732 2.129 1.00 82.19 93 GLY A N 1
ATOM 720 C CA . GLY A 1 93 ? 5.778 -7.098 3.419 1.00 82.19 93 GLY A CA 1
ATOM 721 C C . GLY A 1 93 ? 4.412 -6.412 3.499 1.00 82.19 93 GLY A C 1
ATOM 722 O O . GLY A 1 93 ? 3.629 -6.446 2.546 1.00 82.19 93 GLY A O 1
ATOM 723 N N . PRO A 1 94 ? 4.178 -5.716 4.617 1.00 82.12 94 PRO A N 1
ATOM 724 C CA . PRO A 1 94 ? 3.055 -4.833 4.853 1.00 82.12 94 PRO A CA 1
ATOM 725 C C . PRO A 1 94 ? 2.421 -4.120 3.660 1.00 82.12 94 PRO A C 1
ATOM 727 O O . PRO A 1 94 ? 1.266 -4.348 3.294 1.00 82.12 94 PRO A O 1
ATOM 730 N N . ILE A 1 95 ? 3.226 -3.264 3.041 1.00 87.00 95 ILE A N 1
ATOM 731 C CA . ILE A 1 95 ? 2.822 -2.403 1.937 1.00 87.00 95 ILE A CA 1
ATOM 732 C C . ILE A 1 95 ? 2.553 -3.213 0.674 1.00 87.00 95 ILE A C 1
ATOM 734 O O . ILE A 1 95 ? 1.609 -2.899 -0.037 1.00 87.00 95 ILE A O 1
ATOM 738 N N . GLY A 1 96 ? 3.316 -4.275 0.403 1.00 89.94 96 GLY A N 1
ATOM 739 C CA . GLY A 1 96 ? 3.104 -5.087 -0.796 1.00 89.94 96 GLY A CA 1
ATOM 740 C C . GLY A 1 96 ? 1.791 -5.860 -0.764 1.00 89.94 96 GLY A C 1
ATOM 741 O O . GLY A 1 96 ? 1.062 -5.864 -1.753 1.00 89.94 96 GLY A O 1
ATOM 742 N N . ILE A 1 97 ? 1.431 -6.441 0.386 1.00 87.88 97 ILE A N 1
ATOM 743 C CA . ILE A 1 97 ? 0.123 -7.097 0.559 1.00 87.88 97 ILE A CA 1
ATOM 744 C C . ILE A 1 97 ? -1.005 -6.069 0.387 1.00 87.88 97 ILE A C 1
ATOM 746 O O . ILE A 1 97 ? -1.947 -6.290 -0.374 1.00 87.88 97 ILE A O 1
ATOM 750 N N . ALA A 1 98 ? -0.881 -4.918 1.049 1.00 90.56 98 ALA A N 1
ATOM 751 C CA . ALA A 1 98 ? -1.837 -3.822 0.950 1.00 90.56 98 ALA A CA 1
ATOM 752 C C . ALA A 1 98 ? -1.979 -3.257 -0.475 1.00 90.56 98 ALA A C 1
ATOM 754 O O . ALA A 1 98 ? -3.089 -2.949 -0.906 1.00 90.56 98 ALA A O 1
ATOM 755 N N . MET A 1 99 ? -0.879 -3.171 -1.224 1.00 93.12 99 MET A N 1
ATOM 756 C CA . MET A 1 99 ? -0.870 -2.760 -2.625 1.00 93.12 99 MET A CA 1
ATOM 757 C C . MET A 1 99 ? -1.672 -3.723 -3.491 1.00 93.12 99 MET A C 1
ATOM 759 O O . MET A 1 99 ? -2.451 -3.288 -4.332 1.00 93.12 99 MET A O 1
ATOM 763 N N . CYS A 1 100 ? -1.556 -5.026 -3.246 1.00 91.88 100 CYS A N 1
ATOM 764 C CA . CYS A 1 100 ? -2.339 -6.009 -3.983 1.00 91.88 100 CYS A CA 1
ATOM 765 C C . CYS A 1 100 ? -3.837 -5.893 -3.677 1.00 91.88 100 CYS A C 1
ATOM 767 O O . CYS A 1 100 ? -4.646 -5.896 -4.603 1.00 91.88 100 CYS A O 1
ATOM 769 N N . PHE A 1 101 ? -4.217 -5.710 -2.406 1.00 91.88 101 PHE A N 1
ATOM 770 C CA . PHE A 1 101 ? -5.612 -5.423 -2.055 1.00 91.88 101 PHE A CA 1
ATOM 771 C C . PHE A 1 101 ? -6.127 -4.149 -2.731 1.00 91.88 101 PHE A C 1
ATOM 773 O O . PHE A 1 101 ? -7.258 -4.129 -3.215 1.00 91.88 101 PHE A O 1
ATOM 780 N N . GLU A 1 102 ? -5.304 -3.103 -2.812 1.00 94.38 102 GLU A N 1
ATOM 781 C CA . GLU A 1 102 ? -5.686 -1.861 -3.478 1.00 94.38 102 GLU A CA 1
ATOM 782 C C . GLU A 1 102 ? -5.853 -2.023 -4.990 1.00 94.38 102 GLU A C 1
ATOM 784 O O . GLU A 1 102 ? -6.821 -1.513 -5.555 1.00 94.38 102 GLU A O 1
ATOM 789 N N . LEU A 1 103 ? -4.961 -2.770 -5.641 1.00 93.94 103 LEU A N 1
ATOM 790 C CA . LEU A 1 103 ? -5.074 -3.108 -7.059 1.00 93.94 103 LEU A CA 1
ATOM 791 C C . LEU A 1 103 ? -6.376 -3.873 -7.334 1.00 93.94 103 LEU A C 1
ATOM 793 O O . LEU A 1 103 ? -7.124 -3.495 -8.236 1.00 93.94 103 LEU A O 1
ATOM 797 N N . ILE A 1 104 ? -6.712 -4.865 -6.502 1.00 91.62 104 ILE A N 1
ATOM 798 C CA . ILE A 1 104 ? -7.984 -5.596 -6.608 1.00 91.62 104 ILE A CA 1
ATOM 799 C C . ILE A 1 104 ? -9.172 -4.655 -6.390 1.00 91.62 104 ILE A C 1
ATOM 801 O O . ILE A 1 104 ? -10.132 -4.691 -7.157 1.00 91.62 104 ILE A O 1
ATOM 805 N N . ARG A 1 105 ? -9.124 -3.785 -5.372 1.00 92.62 105 ARG A N 1
ATOM 806 C CA . ARG A 1 105 ? -10.194 -2.810 -5.100 1.00 92.62 105 ARG A CA 1
ATOM 807 C C . ARG A 1 105 ? -10.410 -1.853 -6.278 1.00 92.62 105 ARG A C 1
ATOM 809 O O . ARG A 1 105 ? -11.538 -1.431 -6.518 1.00 92.62 105 ARG A O 1
ATOM 816 N N . ARG A 1 106 ? -9.348 -1.534 -7.025 1.00 92.62 106 ARG A N 1
ATOM 817 C CA . ARG A 1 106 ? -9.380 -0.729 -8.259 1.00 92.62 106 ARG A CA 1
ATOM 818 C C . ARG A 1 106 ? -9.668 -1.540 -9.530 1.00 92.62 106 ARG A C 1
ATOM 820 O O . ARG A 1 106 ? -9.612 -0.972 -10.616 1.00 92.62 106 ARG A O 1
ATOM 827 N N . ASN A 1 107 ? -10.009 -2.824 -9.409 1.00 91.56 107 ASN A N 1
ATOM 828 C CA . ASN A 1 107 ? -10.323 -3.737 -10.515 1.00 91.56 107 ASN A CA 1
ATOM 829 C C . ASN A 1 107 ? -9.161 -3.997 -11.493 1.00 91.56 107 ASN A C 1
ATOM 831 O O . ASN A 1 107 ? -9.400 -4.317 -12.659 1.00 91.56 107 ASN A O 1
ATOM 835 N N . TYR A 1 108 ? -7.912 -3.895 -11.033 1.00 91.25 108 TYR A N 1
ATOM 836 C CA . TYR A 1 108 ? -6.777 -4.400 -11.805 1.00 91.25 108 TYR A CA 1
ATOM 837 C C . TYR A 1 108 ? -6.859 -5.920 -11.899 1.00 91.25 108 TYR A C 1
ATOM 839 O O . TYR A 1 108 ? -7.186 -6.605 -10.925 1.00 91.25 108 TYR A O 1
ATOM 847 N N . LYS A 1 109 ? -6.552 -6.450 -13.082 1.00 80.94 109 LYS A N 1
ATOM 848 C CA . LYS A 1 109 ? -6.553 -7.892 -13.320 1.00 80.94 109 LYS A CA 1
ATOM 849 C C . LYS A 1 109 ? -5.248 -8.495 -12.806 1.00 80.94 109 LYS A C 1
ATOM 851 O O . LYS A 1 109 ? -4.179 -8.042 -13.196 1.00 80.94 109 LYS A O 1
ATOM 856 N N . GLU A 1 110 ? -5.371 -9.507 -11.947 1.00 77.38 110 GLU A N 1
ATOM 857 C CA . GLU A 1 110 ? -4.290 -10.433 -11.567 1.00 77.38 110 GLU A CA 1
ATOM 858 C C . GLU A 1 110 ? -2.964 -9.749 -11.169 1.00 77.38 110 GLU A C 1
ATOM 860 O O . GLU A 1 110 ? -1.930 -9.974 -11.804 1.00 77.38 110 GLU A O 1
ATOM 865 N N . PRO A 1 111 ? -2.949 -8.898 -10.120 1.00 86.50 111 PRO A N 1
ATOM 866 C CA . PRO A 1 111 ? -1.688 -8.370 -9.617 1.00 86.50 111 PRO A CA 1
ATOM 867 C C . PRO A 1 111 ? -0.796 -9.527 -9.151 1.00 86.50 111 PRO A C 1
ATOM 869 O O . PRO A 1 111 ? -1.230 -10.369 -8.366 1.00 86.50 111 PRO A O 1
ATOM 872 N N . LYS A 1 112 ? 0.460 -9.565 -9.608 1.00 88.44 112 LYS A N 1
ATOM 873 C CA . LYS A 1 112 ? 1.435 -10.570 -9.157 1.00 88.44 112 LYS A CA 1
ATOM 874 C C . LYS A 1 112 ? 2.252 -10.012 -8.001 1.00 88.44 112 LYS A C 1
ATOM 876 O O . LYS A 1 112 ? 2.897 -8.975 -8.167 1.00 88.44 112 LYS A O 1
ATOM 881 N N . LEU A 1 113 ? 2.272 -10.703 -6.860 1.00 88.12 113 LEU A N 1
ATOM 882 C CA . LEU A 1 113 ? 3.132 -10.329 -5.735 1.00 88.12 113 LEU A CA 1
ATOM 883 C C . LEU A 1 113 ? 4.377 -11.213 -5.658 1.00 88.12 113 LEU A C 1
ATOM 885 O O . LEU A 1 113 ? 4.317 -12.434 -5.499 1.00 88.12 113 LEU A O 1
ATOM 889 N N . TRP A 1 114 ? 5.525 -10.552 -5.675 1.00 88.44 114 TRP A N 1
ATOM 890 C CA . TRP A 1 114 ? 6.837 -11.165 -5.615 1.00 88.44 114 TRP A CA 1
ATOM 891 C C . TRP A 1 114 ? 7.457 -10.999 -4.242 1.00 88.44 114 TRP A C 1
ATOM 893 O O . TRP A 1 114 ? 7.559 -9.901 -3.690 1.00 88.44 114 TRP A O 1
ATOM 903 N N . THR A 1 115 ? 7.911 -12.107 -3.671 1.00 84.44 115 THR A N 1
ATOM 904 C CA . THR A 1 115 ? 8.513 -12.110 -2.342 1.00 84.44 115 THR A CA 1
ATOM 905 C C . THR A 1 115 ? 9.626 -13.140 -2.247 1.00 84.44 115 THR A C 1
ATOM 907 O O . THR A 1 115 ? 9.596 -14.186 -2.888 1.00 84.44 115 THR A O 1
ATOM 910 N N . ARG A 1 116 ? 10.609 -12.871 -1.383 1.00 80.44 116 ARG A N 1
ATOM 911 C CA . ARG A 1 116 ? 11.637 -13.861 -1.016 1.00 80.44 116 ARG A CA 1
ATOM 912 C C . ARG A 1 116 ? 11.087 -14.952 -0.095 1.00 80.44 116 ARG A C 1
ATOM 914 O O . ARG A 1 116 ? 11.780 -15.923 0.174 1.00 80.44 116 ARG A O 1
ATOM 921 N N . ARG A 1 117 ? 9.878 -14.761 0.446 1.00 76.56 117 ARG A N 1
ATOM 922 C CA . ARG A 1 117 ? 9.266 -15.624 1.467 1.00 76.56 117 ARG A CA 1
ATOM 923 C C . ARG A 1 117 ? 7.839 -16.045 1.069 1.00 76.56 117 ARG A C 1
ATOM 925 O O . ARG A 1 117 ? 6.900 -15.759 1.811 1.00 76.56 117 ARG A O 1
ATOM 932 N N . PRO A 1 118 ? 7.646 -16.700 -0.091 1.00 73.56 118 PRO A N 1
ATOM 933 C CA . PRO A 1 118 ? 6.322 -17.109 -0.588 1.00 73.56 118 PRO A CA 1
ATOM 934 C C . PRO A 1 118 ? 5.611 -18.077 0.367 1.00 73.56 118 PRO A C 1
ATOM 936 O O . PRO A 1 118 ? 4.408 -17.976 0.558 1.00 73.56 118 PRO A O 1
ATOM 939 N N . SER A 1 119 ? 6.358 -18.971 1.019 1.00 70.56 119 SER A N 1
ATOM 940 C CA . SER A 1 119 ? 5.848 -19.994 1.935 1.00 70.56 119 SER A CA 1
ATOM 941 C C . SER A 1 119 ? 5.263 -19.401 3.213 1.00 70.56 119 SER A C 1
ATOM 943 O O . SER A 1 119 ? 4.416 -20.009 3.862 1.00 70.56 119 SER A O 1
ATOM 945 N N . LEU A 1 120 ? 5.689 -18.191 3.589 1.00 67.31 120 LEU A N 1
ATOM 946 C CA . LEU A 1 120 ? 5.051 -17.461 4.677 1.00 67.31 120 LEU A CA 1
ATOM 947 C C . LEU A 1 120 ? 3.694 -16.911 4.238 1.00 67.31 120 LEU A C 1
ATOM 949 O O . LEU A 1 120 ? 2.775 -16.906 5.052 1.00 67.31 120 LEU A O 1
ATOM 953 N N . LEU A 1 121 ? 3.572 -16.505 2.968 1.00 69.56 121 LEU A N 1
ATOM 954 C CA . LEU A 1 121 ? 2.339 -15.964 2.403 1.00 69.56 121 LEU A CA 1
ATOM 955 C C . LEU A 1 121 ? 1.319 -17.037 2.019 1.00 69.56 121 LEU A C 1
ATOM 957 O O . LEU A 1 121 ? 0.127 -16.786 2.126 1.00 69.56 121 LEU A O 1
ATOM 961 N N . SER A 1 122 ? 1.761 -18.238 1.636 1.00 68.06 122 SER A N 1
ATOM 962 C CA . SER A 1 122 ? 0.875 -19.349 1.252 1.00 68.06 122 SER A CA 1
ATOM 963 C C . SER A 1 122 ? -0.041 -19.825 2.383 1.00 68.06 122 SER A C 1
ATOM 965 O O . SER A 1 122 ? -1.035 -20.498 2.133 1.00 68.06 122 SER A O 1
ATOM 967 N N . ASN A 1 123 ? 0.280 -19.473 3.631 1.00 63.38 123 ASN A N 1
ATOM 968 C CA . ASN A 1 123 ? -0.586 -19.725 4.782 1.00 63.38 123 ASN A CA 1
ATOM 969 C C . ASN A 1 123 ? -1.788 -18.769 4.847 1.00 63.38 123 ASN A C 1
ATOM 971 O O . ASN A 1 123 ? -2.721 -19.015 5.609 1.00 63.38 123 ASN A O 1
ATOM 975 N N . PHE A 1 124 ? -1.768 -17.678 4.080 1.00 65.00 124 PHE A N 1
ATOM 976 C CA . PHE A 1 124 ? -2.862 -16.723 4.004 1.00 65.00 124 PHE A CA 1
ATOM 977 C C . PHE A 1 124 ? -3.715 -17.031 2.772 1.00 65.00 124 PHE A C 1
ATOM 979 O O . PHE A 1 124 ? -3.208 -17.155 1.657 1.00 65.00 124 PHE A O 1
ATOM 986 N N . ARG A 1 125 ? -5.036 -17.116 2.954 1.00 66.12 125 ARG A N 1
ATOM 987 C CA . ARG A 1 125 ? -5.992 -17.218 1.839 1.00 66.12 125 ARG A CA 1
ATOM 988 C C . ARG A 1 125 ? -6.220 -15.836 1.232 1.00 66.12 125 ARG A C 1
ATOM 990 O O . ARG A 1 125 ? -7.264 -15.221 1.441 1.00 66.12 125 ARG A O 1
ATOM 997 N N . LEU A 1 126 ? -5.205 -15.326 0.548 1.00 69.00 126 LEU A N 1
ATOM 998 C CA . LEU A 1 126 ? -5.259 -14.024 -0.102 1.00 69.00 126 LEU A CA 1
ATOM 999 C C . LEU A 1 126 ? -5.809 -14.154 -1.533 1.00 69.00 126 LEU A C 1
ATOM 1001 O O . LEU A 1 126 ? -5.530 -15.144 -2.203 1.00 69.00 126 LEU A O 1
ATOM 1005 N N . PRO A 1 127 ? -6.552 -13.149 -2.026 1.00 67.19 127 PRO A N 1
ATOM 1006 C CA . PRO A 1 127 ? -7.100 -13.118 -3.389 1.00 67.19 127 PRO A CA 1
ATOM 1007 C C . PRO A 1 127 ? -6.046 -12.782 -4.468 1.00 67.19 127 PRO A C 1
ATOM 1009 O O . PRO A 1 127 ? -6.373 -12.167 -5.479 1.00 67.19 127 PRO A O 1
ATOM 1012 N N . VAL A 1 128 ? -4.773 -13.094 -4.223 1.00 69.06 128 VAL A N 1
ATOM 1013 C CA . VAL A 1 128 ? -3.622 -12.646 -5.019 1.00 69.06 128 VAL A CA 1
ATOM 1014 C C . VAL A 1 128 ? -2.693 -13.834 -5.217 1.00 69.06 128 VAL A C 1
ATOM 1016 O O . VAL A 1 128 ? -2.417 -14.552 -4.257 1.00 69.06 128 VAL A O 1
ATOM 1019 N N . ASP A 1 129 ? -2.173 -14.008 -6.428 1.00 69.31 129 ASP A N 1
ATOM 1020 C CA . ASP A 1 129 ? -1.148 -15.013 -6.692 1.00 69.31 129 ASP A CA 1
ATOM 1021 C C . ASP A 1 129 ? 0.230 -14.521 -6.228 1.00 69.31 129 ASP A C 1
ATOM 1023 O O . ASP A 1 129 ? 0.669 -13.404 -6.529 1.00 69.31 129 ASP A O 1
ATOM 1027 N N . PHE A 1 130 ? 0.941 -15.386 -5.501 1.00 71.69 130 PHE A N 1
ATOM 1028 C CA . PHE A 1 130 ? 2.305 -15.133 -5.036 1.00 71.69 130 PHE A CA 1
ATOM 1029 C C . PHE A 1 130 ? 3.284 -16.018 -5.781 1.00 71.69 130 PHE A C 1
ATOM 1031 O O . PHE A 1 130 ? 3.023 -17.195 -6.022 1.00 71.69 130 PHE A O 1
ATOM 1038 N N . SER A 1 131 ? 4.450 -15.479 -6.113 1.00 65.19 131 SER A N 1
ATOM 1039 C CA . SER A 1 131 ? 5.492 -16.246 -6.793 1.00 65.19 131 SER A CA 1
ATOM 1040 C C . SER A 1 131 ? 6.887 -15.898 -6.276 1.00 65.19 131 SER A C 1
ATOM 1042 O O . SER A 1 131 ? 7.133 -14.819 -5.727 1.00 65.19 131 SER A O 1
ATOM 1044 N N . LEU A 1 132 ? 7.812 -16.851 -6.426 1.00 61.81 132 LEU A N 1
ATOM 1045 C CA . LEU A 1 132 ? 9.244 -16.632 -6.212 1.00 61.81 132 LEU A CA 1
ATOM 1046 C C . LEU A 1 132 ? 9.859 -15.966 -7.429 1.00 61.81 132 LEU A C 1
ATOM 1048 O O . LEU A 1 132 ? 9.690 -16.452 -8.541 1.00 61.81 132 LEU A O 1
ATOM 1052 N N . GLY A 1 133 ? 10.661 -14.931 -7.201 1.00 63.47 133 GLY A N 1
ATOM 1053 C CA . GLY A 1 133 ? 11.394 -14.256 -8.268 1.00 63.47 133 GLY A CA 1
ATOM 1054 C C . GLY A 1 133 ? 10.665 -13.014 -8.747 1.00 63.47 133 GLY A C 1
ATOM 1055 O O . GLY A 1 133 ? 10.144 -12.278 -7.920 1.00 63.47 133 GLY A O 1
ATOM 1056 N N . TRP A 1 134 ? 10.695 -12.754 -10.047 1.00 69.31 134 TRP A N 1
ATOM 1057 C CA . TRP A 1 134 ? 9.908 -11.720 -10.706 1.00 69.31 134 TRP A CA 1
ATOM 1058 C C . TRP A 1 134 ? 9.785 -12.022 -12.194 1.00 69.31 134 TRP A C 1
ATOM 1060 O O . TRP A 1 134 ? 10.701 -12.585 -12.791 1.00 69.31 134 TRP A O 1
ATOM 1070 N N . ASP A 1 135 ? 8.637 -11.678 -12.767 1.00 62.75 135 ASP A N 1
ATOM 1071 C CA . ASP A 1 135 ? 8.371 -11.771 -14.199 1.00 62.75 135 ASP A CA 1
ATOM 1072 C C . ASP A 1 135 ? 8.880 -10.489 -14.863 1.00 62.75 135 ASP A C 1
ATOM 1074 O O . ASP A 1 135 ? 8.553 -9.376 -14.435 1.00 62.75 135 ASP A O 1
ATOM 1078 N N . SER A 1 136 ? 9.725 -10.643 -15.882 1.00 62.38 136 SER A N 1
ATOM 1079 C CA . SER A 1 136 ? 10.347 -9.529 -16.597 1.00 62.38 136 SER A CA 1
ATOM 1080 C C . SER A 1 136 ? 9.377 -8.786 -17.520 1.00 62.38 136 SER A C 1
ATOM 1082 O O . SER A 1 136 ? 9.779 -7.794 -18.121 1.00 62.38 136 SER A O 1
ATOM 1084 N N . LEU A 1 137 ? 8.127 -9.246 -17.657 1.00 80.81 137 LEU A N 1
ATOM 1085 C CA . LEU A 1 137 ? 7.147 -8.710 -18.608 1.00 80.81 137 LEU A CA 1
ATOM 1086 C C . LEU A 1 137 ? 5.938 -8.050 -17.920 1.00 80.81 137 LEU A C 1
ATOM 1088 O O . LEU A 1 137 ? 4.791 -8.446 -18.147 1.00 80.81 137 LEU A O 1
ATOM 1092 N N . ALA A 1 138 ? 6.184 -7.033 -17.090 1.00 89.06 138 ALA A N 1
ATOM 1093 C CA . ALA A 1 138 ? 5.132 -6.196 -16.514 1.00 89.06 138 ALA A CA 1
ATOM 1094 C C . ALA A 1 138 ? 5.121 -4.803 -17.155 1.00 89.06 138 ALA A C 1
ATOM 1096 O O . ALA A 1 138 ? 6.173 -4.264 -17.49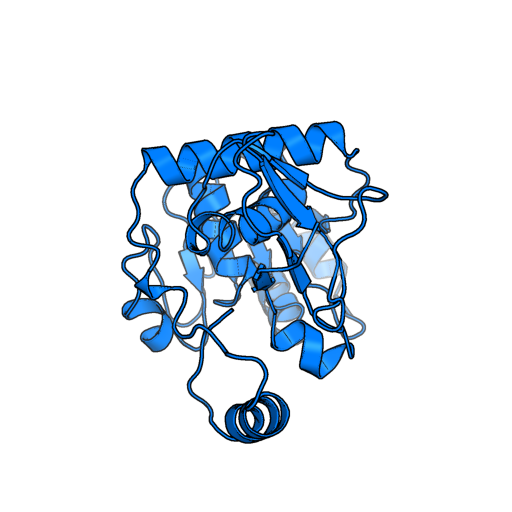0 1.00 89.06 138 ALA A O 1
ATOM 1097 N N . ASP A 1 139 ? 3.933 -4.212 -17.278 1.00 92.69 139 ASP A N 1
ATOM 1098 C CA . ASP A 1 139 ? 3.782 -2.820 -17.720 1.00 92.69 139 ASP A CA 1
ATOM 1099 C C . ASP A 1 139 ? 4.074 -1.859 -16.557 1.00 92.69 139 ASP A C 1
ATOM 1101 O O . ASP A 1 139 ? 4.568 -0.746 -16.739 1.00 92.69 139 ASP A O 1
ATOM 1105 N N . VAL A 1 140 ? 3.753 -2.301 -15.335 1.00 94.19 140 VAL A N 1
ATOM 1106 C CA . VAL A 1 140 ? 3.892 -1.526 -14.103 1.00 94.19 140 VAL A CA 1
ATOM 1107 C C . VAL A 1 140 ? 4.627 -2.360 -13.063 1.00 94.19 140 VAL A C 1
ATOM 1109 O O . VAL A 1 140 ? 4.185 -3.449 -12.692 1.00 94.19 140 VAL A O 1
ATOM 1112 N N . TYR A 1 141 ? 5.713 -1.810 -12.533 1.00 94.62 141 TYR A N 1
ATOM 1113 C CA . TYR A 1 141 ? 6.456 -2.358 -11.406 1.00 94.62 141 TYR A CA 1
ATOM 1114 C C . TYR A 1 141 ? 6.220 -1.484 -10.180 1.00 94.62 141 TYR A C 1
ATOM 1116 O O . TYR A 1 141 ? 6.391 -0.268 -10.240 1.00 94.62 141 TYR A O 1
ATOM 1124 N N . ILE A 1 142 ? 5.857 -2.092 -9.056 1.00 94.62 142 ILE A N 1
ATOM 1125 C CA . ILE A 1 142 ? 5.675 -1.396 -7.783 1.00 94.62 142 ILE A CA 1
ATOM 1126 C C . ILE A 1 142 ? 6.693 -1.940 -6.788 1.00 94.62 142 ILE A C 1
ATOM 1128 O O . ILE A 1 142 ? 6.544 -3.054 -6.286 1.00 94.62 142 ILE A O 1
ATOM 1132 N N . ASP A 1 143 ? 7.732 -1.159 -6.498 1.00 93.62 143 ASP A N 1
ATOM 1133 C CA . ASP A 1 143 ? 8.682 -1.499 -5.445 1.00 93.62 143 ASP A CA 1
ATOM 1134 C C . ASP A 1 143 ? 8.084 -1.164 -4.078 1.00 93.62 143 ASP A C 1
ATOM 1136 O O . ASP A 1 143 ? 7.844 -0.002 -3.758 1.00 93.62 143 ASP A O 1
ATOM 1140 N N . CYS A 1 144 ? 7.878 -2.186 -3.253 1.00 91.94 144 CYS A N 1
ATOM 1141 C CA . CYS A 1 144 ? 7.505 -2.061 -1.846 1.00 91.94 144 CYS A CA 1
ATOM 1142 C C . CYS A 1 144 ? 8.672 -2.418 -0.911 1.00 91.94 144 CYS A C 1
ATOM 1144 O O . CYS A 1 144 ? 8.465 -2.550 0.296 1.00 91.94 144 CYS A O 1
ATOM 1146 N N . THR A 1 145 ? 9.884 -2.622 -1.445 1.00 88.62 145 THR A N 1
ATOM 1147 C CA . THR A 1 145 ? 11.049 -3.023 -0.646 1.00 88.62 145 THR A CA 1
ATOM 1148 C C . THR A 1 145 ? 11.895 -1.846 -0.178 1.00 88.62 145 THR A C 1
ATOM 1150 O O . THR A 1 145 ? 12.517 -1.957 0.878 1.00 88.62 145 THR A O 1
ATOM 1153 N N . GLY A 1 146 ? 11.965 -0.759 -0.957 1.00 88.06 146 GLY A N 1
ATOM 1154 C CA . GLY A 1 146 ? 12.878 0.359 -0.710 1.00 88.06 146 GLY A CA 1
ATOM 1155 C C . GLY A 1 146 ? 14.360 -0.014 -0.855 1.00 88.06 146 GLY A C 1
ATOM 1156 O O . GLY A 1 146 ? 15.237 0.770 -0.490 1.00 88.06 146 GLY A O 1
ATOM 1157 N N . GLN A 1 147 ? 14.669 -1.220 -1.349 1.00 87.38 147 GLN A N 1
ATOM 1158 C CA . GLN A 1 147 ? 16.037 -1.721 -1.442 1.00 87.38 147 GLN A CA 1
ATOM 1159 C C . GLN A 1 147 ? 16.651 -1.352 -2.785 1.00 87.38 147 GLN A C 1
ATOM 1161 O O . GLN A 1 147 ? 16.157 -1.745 -3.844 1.00 87.38 147 GLN A O 1
ATOM 1166 N N . ARG A 1 148 ? 17.803 -0.681 -2.731 1.00 89.06 148 ARG A N 1
ATOM 1167 C CA . ARG A 1 148 ? 18.548 -0.223 -3.909 1.00 89.06 148 ARG A CA 1
ATOM 1168 C C . ARG A 1 148 ? 18.739 -1.316 -4.961 1.00 89.06 148 ARG A C 1
ATOM 1170 O O . ARG A 1 148 ? 18.472 -1.092 -6.136 1.00 89.06 148 ARG A O 1
ATOM 1177 N N . GLU A 1 149 ? 19.156 -2.509 -4.540 1.00 88.19 149 GLU A N 1
ATOM 1178 C CA . GLU A 1 149 ? 19.425 -3.628 -5.454 1.00 88.19 149 GLU A CA 1
ATOM 1179 C C . GLU A 1 149 ? 18.161 -4.167 -6.136 1.00 88.19 149 GLU A C 1
ATOM 1181 O O . GLU A 1 149 ? 18.229 -4.688 -7.247 1.00 88.19 149 GLU A O 1
ATOM 1186 N N . VAL A 1 150 ? 16.997 -4.034 -5.496 1.00 89.31 150 VAL A N 1
ATOM 1187 C CA . VAL A 1 150 ? 15.712 -4.401 -6.102 1.00 89.31 150 VAL A CA 1
ATOM 1188 C C . VAL A 1 150 ? 15.327 -3.366 -7.153 1.00 89.31 150 VAL A C 1
ATOM 1190 O O . VAL A 1 150 ? 15.027 -3.740 -8.283 1.00 89.31 150 VAL A O 1
ATOM 1193 N N . ILE A 1 151 ? 15.425 -2.075 -6.827 1.00 91.12 151 ILE A N 1
ATOM 1194 C CA . ILE A 1 151 ? 15.092 -0.988 -7.758 1.00 91.12 151 ILE A CA 1
ATOM 1195 C C . ILE A 1 151 ? 16.012 -1.020 -8.989 1.00 91.12 151 ILE A C 1
ATOM 1197 O O . ILE A 1 151 ? 15.524 -0.956 -10.117 1.00 91.12 151 ILE A O 1
ATOM 1201 N N . LYS A 1 152 ? 17.327 -1.215 -8.802 1.00 90.94 152 LYS A N 1
ATOM 1202 C CA . LYS A 1 152 ? 18.285 -1.385 -9.912 1.00 90.94 152 LYS A CA 1
ATOM 1203 C C . LYS A 1 152 ? 17.900 -2.546 -10.826 1.00 90.94 152 LYS A C 1
ATOM 1205 O O . LYS A 1 152 ? 17.903 -2.394 -12.046 1.00 90.94 152 LYS A O 1
ATOM 1210 N N . LYS A 1 153 ? 17.527 -3.692 -10.245 1.00 88.94 153 LYS A N 1
ATOM 1211 C CA . LYS A 1 153 ? 17.055 -4.844 -11.023 1.00 88.94 153 LYS A CA 1
ATOM 1212 C C . LYS A 1 153 ? 15.810 -4.493 -11.826 1.00 88.94 153 LYS A C 1
ATOM 1214 O O . LYS A 1 153 ? 15.817 -4.781 -13.020 1.00 88.94 153 LYS A O 1
ATOM 1219 N N . ILE A 1 154 ? 14.816 -3.836 -11.214 1.00 91.62 154 ILE A N 1
ATOM 1220 C CA . ILE A 1 154 ? 13.587 -3.389 -11.891 1.00 91.62 154 ILE A CA 1
ATOM 1221 C C . ILE A 1 154 ? 13.926 -2.563 -13.133 1.00 91.62 154 ILE A C 1
ATOM 1223 O O . ILE A 1 154 ? 13.507 -2.923 -14.227 1.00 91.62 154 ILE A O 1
ATOM 1227 N N . ILE A 1 155 ? 14.751 -1.524 -12.994 1.00 91.56 155 ILE A N 1
ATOM 1228 C CA . ILE A 1 155 ? 15.135 -0.637 -14.107 1.00 91.56 155 ILE A CA 1
ATOM 1229 C C . ILE A 1 155 ? 15.835 -1.415 -15.232 1.00 91.56 155 ILE A C 1
ATOM 1231 O O . ILE A 1 155 ? 15.510 -1.255 -16.414 1.00 91.56 155 ILE A O 1
ATOM 1235 N N . ALA A 1 156 ? 16.752 -2.314 -14.867 1.00 88.38 156 ALA A N 1
ATOM 1236 C CA . ALA A 1 156 ? 17.510 -3.103 -15.830 1.00 88.38 156 ALA A CA 1
ATOM 1237 C C . ALA A 1 156 ? 16.616 -4.010 -16.697 1.00 88.38 156 ALA A C 1
ATOM 1239 O O . ALA A 1 156 ? 16.886 -4.148 -17.891 1.00 88.38 156 ALA A O 1
ATOM 1240 N N . ASN A 1 157 ? 15.522 -4.567 -16.156 1.00 86.81 157 ASN A N 1
ATOM 1241 C CA . ASN A 1 157 ? 14.656 -5.500 -16.904 1.00 86.81 157 ASN A CA 1
ATOM 1242 C C . ASN A 1 157 ? 13.287 -4.923 -17.284 1.00 86.81 157 ASN A C 1
ATOM 1244 O O . ASN A 1 157 ? 12.521 -5.602 -17.964 1.00 86.81 157 ASN A O 1
ATOM 1248 N N . ALA A 1 158 ? 12.992 -3.683 -16.891 1.00 91.31 158 ALA A N 1
ATOM 1249 C CA . ALA A 1 158 ? 11.813 -2.967 -17.352 1.00 91.31 158 ALA A CA 1
ATOM 1250 C C . ALA A 1 158 ? 11.787 -2.928 -18.886 1.00 91.31 158 ALA A C 1
ATOM 1252 O O . ALA A 1 158 ? 12.817 -2.676 -19.530 1.00 91.31 158 ALA A O 1
ATOM 1253 N N . GLN A 1 159 ? 10.609 -3.182 -19.448 1.00 91.00 159 GLN A N 1
ATOM 1254 C CA . GLN A 1 159 ? 10.343 -3.070 -20.878 1.00 91.00 159 GLN A CA 1
ATOM 1255 C C . GLN A 1 159 ? 10.217 -1.593 -21.288 1.00 91.00 159 GLN A C 1
ATOM 1257 O O . GLN A 1 159 ? 10.004 -0.732 -20.423 1.00 91.00 159 GLN A O 1
ATOM 1262 N N . PRO A 1 160 ? 10.324 -1.264 -22.586 1.00 93.75 160 PRO A N 1
ATOM 1263 C CA . PRO A 1 160 ? 9.998 0.074 -23.059 1.00 93.75 160 PRO A CA 1
ATOM 1264 C C . PRO A 1 160 ? 8.617 0.537 -22.569 1.00 93.75 160 PRO A C 1
ATOM 1266 O O . PRO A 1 160 ? 7.676 -0.251 -22.539 1.00 93.75 160 PRO A O 1
ATOM 1269 N N . HIS A 1 161 ? 8.501 1.808 -22.189 1.00 95.25 161 HIS A N 1
ATOM 1270 C CA . HIS A 1 161 ? 7.298 2.461 -21.661 1.00 95.25 161 HIS A CA 1
ATOM 1271 C C . HIS A 1 161 ? 6.802 1.954 -20.300 1.00 95.25 161 HIS A C 1
ATOM 1273 O O . HIS A 1 161 ? 5.703 2.316 -19.880 1.00 95.25 161 HIS A O 1
ATOM 1279 N N . SER A 1 162 ? 7.605 1.159 -19.584 1.00 95.19 162 SER A N 1
ATOM 1280 C CA . SER A 1 162 ? 7.234 0.692 -18.246 1.00 95.19 162 SER A CA 1
ATOM 1281 C C . SER A 1 162 ? 7.062 1.847 -17.259 1.00 95.19 162 SER A C 1
ATOM 1283 O O . SER A 1 162 ? 7.777 2.855 -17.301 1.00 95.19 162 SER A O 1
ATOM 1285 N N . ILE A 1 163 ? 6.167 1.644 -16.297 1.00 95.75 163 ILE A N 1
ATOM 1286 C CA . ILE A 1 163 ? 5.971 2.531 -15.151 1.00 95.75 163 ILE A CA 1
ATOM 1287 C C . ILE A 1 163 ? 6.595 1.883 -13.914 1.00 95.75 163 ILE A C 1
ATOM 1289 O O . ILE A 1 163 ? 6.327 0.722 -13.611 1.00 95.75 163 ILE A O 1
ATOM 1293 N N . ILE A 1 164 ? 7.402 2.636 -13.172 1.00 95.06 164 ILE A N 1
ATOM 1294 C CA . ILE A 1 164 ? 7.990 2.211 -11.901 1.00 95.06 164 ILE A CA 1
ATOM 1295 C C . ILE A 1 164 ? 7.437 3.095 -10.782 1.00 95.06 164 ILE A C 1
ATOM 1297 O O . ILE A 1 164 ? 7.689 4.300 -10.740 1.00 95.06 164 ILE A O 1
ATOM 1301 N N . VAL A 1 165 ? 6.701 2.489 -9.854 1.00 94.94 165 VAL A N 1
ATOM 1302 C CA . VAL A 1 165 ? 6.190 3.132 -8.639 1.00 94.94 165 VAL A CA 1
ATOM 1303 C C . VAL A 1 165 ? 7.086 2.757 -7.461 1.00 94.94 165 VAL A C 1
ATOM 1305 O O . VAL A 1 165 ? 7.245 1.580 -7.140 1.00 94.94 165 VAL A O 1
ATOM 1308 N N . LEU A 1 166 ? 7.657 3.758 -6.797 1.00 93.44 166 LEU A N 1
ATOM 1309 C CA . LEU A 1 166 ? 8.471 3.597 -5.593 1.00 93.44 166 LEU A CA 1
ATOM 1310 C C . LEU A 1 166 ? 7.578 3.795 -4.363 1.00 93.44 166 LEU A C 1
ATOM 1312 O O . LEU A 1 166 ? 7.381 4.925 -3.922 1.00 93.44 166 LEU A O 1
ATOM 1316 N N . ALA A 1 167 ? 6.994 2.706 -3.857 1.00 91.94 167 ALA A N 1
ATOM 1317 C CA . ALA A 1 167 ? 6.098 2.710 -2.695 1.00 91.94 167 ALA A CA 1
ATOM 1318 C C . ALA A 1 167 ? 6.815 2.361 -1.377 1.00 91.94 167 ALA A C 1
ATOM 1320 O O . ALA A 1 167 ? 6.349 2.716 -0.295 1.00 91.94 167 ALA A O 1
ATOM 1321 N N . GLY A 1 168 ? 7.933 1.636 -1.449 1.00 88.12 168 GLY A N 1
ATOM 1322 C CA . GLY A 1 168 ? 8.841 1.441 -0.326 1.00 88.12 168 GLY A CA 1
ATOM 1323 C C . GLY A 1 168 ? 9.766 2.644 -0.178 1.00 88.12 168 GLY A C 1
ATOM 1324 O O . GLY A 1 168 ? 10.335 3.106 -1.164 1.00 88.12 168 GLY A O 1
ATOM 1325 N N . THR A 1 169 ? 9.946 3.139 1.046 1.00 84.19 169 THR A N 1
ATOM 1326 C CA . THR A 1 169 ? 10.859 4.255 1.326 1.00 84.19 169 THR A CA 1
ATOM 1327 C C . THR A 1 169 ? 12.304 3.841 1.027 1.00 84.19 169 THR A C 1
ATOM 1329 O O . THR A 1 169 ? 12.810 2.934 1.696 1.00 84.19 169 THR A O 1
ATOM 1332 N N . PRO A 1 170 ? 12.992 4.475 0.056 1.00 82.62 170 PRO A N 1
ATOM 1333 C CA . PRO A 1 170 ? 14.399 4.196 -0.207 1.00 82.62 170 PRO A CA 1
ATOM 1334 C C . PRO A 1 170 ? 15.250 4.561 1.008 1.00 82.62 170 PRO A C 1
ATOM 1336 O O . PRO A 1 170 ? 15.095 5.641 1.576 1.00 82.62 170 PRO A O 1
ATOM 1339 N N . ARG A 1 171 ? 16.144 3.657 1.412 1.00 73.12 171 ARG A N 1
ATOM 1340 C CA . ARG A 1 171 ? 16.988 3.835 2.611 1.00 73.12 171 ARG A CA 1
ATOM 1341 C C . ARG A 1 171 ? 18.406 4.285 2.280 1.00 73.12 171 ARG A C 1
ATOM 1343 O O . ARG A 1 171 ? 19.028 4.997 3.058 1.00 73.12 171 ARG A O 1
ATOM 1350 N N . ASP A 1 172 ? 18.872 3.913 1.094 1.00 77.69 172 ASP A N 1
ATOM 1351 C CA . ASP A 1 172 ? 20.180 4.272 0.566 1.00 77.69 172 ASP A CA 1
ATOM 1352 C C . ASP A 1 172 ? 20.036 5.213 -0.628 1.00 77.69 172 ASP A C 1
ATOM 1354 O O . ASP A 1 172 ? 19.030 5.189 -1.346 1.00 77.69 172 ASP A O 1
ATOM 1358 N N . LYS A 1 173 ? 21.090 5.990 -0.903 1.00 82.31 173 LYS A N 1
ATOM 1359 C CA . LYS A 1 173 ? 21.204 6.698 -2.181 1.00 82.31 173 LYS A CA 1
ATOM 1360 C C . LYS A 1 173 ? 21.168 5.683 -3.325 1.00 82.31 173 LYS A C 1
ATOM 1362 O O . LYS A 1 173 ? 21.911 4.698 -3.339 1.00 82.31 173 LYS A O 1
ATOM 1367 N N . LEU A 1 174 ? 20.295 5.944 -4.289 1.00 82.88 174 LEU A N 1
ATOM 1368 C CA . LEU A 1 174 ? 20.142 5.145 -5.492 1.00 82.88 174 LEU A CA 1
ATOM 1369 C C . LEU A 1 174 ? 20.825 5.867 -6.657 1.00 82.88 174 LEU A C 1
ATOM 1371 O O . LEU A 1 174 ? 20.418 6.957 -7.044 1.00 82.88 174 LEU A O 1
ATOM 1375 N N . GLU A 1 175 ? 21.839 5.226 -7.227 1.00 82.88 175 GLU A N 1
ATOM 1376 C CA . GLU A 1 175 ? 22.432 5.624 -8.504 1.00 82.88 175 GLU A CA 1
ATOM 1377 C C . GLU A 1 175 ? 21.762 4.830 -9.626 1.00 82.88 175 GLU A C 1
ATOM 1379 O O . GLU A 1 175 ? 21.681 3.597 -9.554 1.00 82.88 175 GLU A O 1
ATOM 1384 N N . VAL A 1 176 ? 21.267 5.542 -10.638 1.00 83.00 176 VAL A N 1
ATOM 1385 C CA . VAL A 1 176 ? 20.603 4.978 -11.819 1.00 83.00 176 VAL A CA 1
ATOM 1386 C C . VAL A 1 176 ? 21.260 5.495 -13.085 1.00 83.00 176 VAL A C 1
ATOM 1388 O O . VAL A 1 176 ? 21.606 6.672 -13.176 1.00 83.00 176 VAL A O 1
ATOM 1391 N N . GLU A 1 177 ? 21.383 4.617 -14.074 1.00 87.50 177 GLU A N 1
ATOM 1392 C CA . GLU A 1 177 ? 21.854 4.989 -15.400 1.00 87.50 177 GLU A CA 1
ATOM 1393 C C . GLU A 1 177 ? 20.717 5.690 -16.156 1.00 87.50 177 GLU A C 1
ATOM 1395 O O . GLU A 1 177 ? 19.749 5.061 -16.589 1.00 87.50 177 GLU A O 1
ATOM 1400 N N . ILE A 1 178 ? 20.806 7.016 -16.305 1.00 89.69 178 ILE A N 1
ATOM 1401 C CA . ILE A 1 178 ? 19.751 7.821 -16.950 1.00 89.69 178 ILE A CA 1
ATOM 1402 C C . ILE A 1 178 ? 19.530 7.374 -18.403 1.00 89.69 178 ILE A C 1
ATOM 1404 O O . ILE A 1 178 ? 18.406 7.435 -18.903 1.00 89.69 178 ILE A O 1
ATOM 1408 N N . LEU A 1 179 ? 20.571 6.868 -19.071 1.00 91.38 179 LEU A N 1
ATOM 1409 C CA . LEU A 1 179 ? 20.466 6.322 -20.424 1.00 91.38 179 LEU A CA 1
ATOM 1410 C C . LEU A 1 179 ? 19.486 5.145 -20.515 1.00 91.38 179 LEU A C 1
ATOM 1412 O O . LEU A 1 179 ? 18.765 5.060 -21.511 1.00 91.38 179 LEU A O 1
ATOM 1416 N N . ASP A 1 180 ? 19.402 4.285 -19.496 1.00 89.31 180 ASP A N 1
ATOM 1417 C CA . ASP A 1 180 ? 18.449 3.167 -19.480 1.00 89.31 180 ASP A CA 1
ATOM 1418 C C . ASP A 1 180 ? 17.009 3.670 -19.384 1.00 89.31 180 ASP A C 1
ATOM 1420 O O . ASP A 1 180 ? 16.128 3.196 -20.103 1.00 89.31 180 ASP A O 1
ATOM 1424 N N . ILE A 1 181 ? 16.787 4.681 -18.541 1.00 92.88 181 ILE A N 1
ATOM 1425 C CA . ILE A 1 181 ? 15.489 5.341 -18.372 1.00 92.88 181 ILE A CA 1
ATOM 1426 C C . ILE A 1 181 ? 15.068 6.000 -19.685 1.00 92.88 181 ILE A C 1
ATOM 1428 O O . ILE A 1 181 ? 13.954 5.785 -20.161 1.00 92.88 181 ILE A O 1
ATOM 1432 N N . HIS A 1 182 ? 15.980 6.761 -20.292 1.00 95.00 182 HIS A N 1
ATOM 1433 C CA . HIS A 1 182 ? 15.734 7.502 -21.522 1.00 95.00 182 HIS A CA 1
ATOM 1434 C C . HIS A 1 182 ? 15.449 6.570 -22.705 1.00 95.00 182 HIS A C 1
ATOM 1436 O O . HIS A 1 182 ? 14.433 6.719 -23.380 1.00 95.00 182 HIS A O 1
ATOM 1442 N N . ARG A 1 183 ? 16.313 5.575 -22.956 1.00 94.38 183 ARG A N 1
ATOM 1443 C CA . ARG A 1 183 ? 16.179 4.662 -24.109 1.00 94.38 183 ARG A CA 1
ATOM 1444 C C . ARG A 1 183 ? 14.918 3.812 -24.050 1.00 94.38 183 ARG A C 1
ATOM 1446 O O . ARG A 1 183 ? 14.358 3.487 -25.091 1.00 94.38 183 ARG A O 1
ATOM 1453 N N . LYS A 1 184 ? 14.483 3.451 -22.843 1.00 94.44 184 LYS A N 1
ATOM 1454 C CA . LYS A 1 184 ? 13.263 2.675 -22.624 1.00 94.44 184 LYS A CA 1
ATOM 1455 C C . LYS A 1 184 ? 12.038 3.556 -22.388 1.00 94.44 184 LYS A C 1
ATOM 1457 O O . LYS A 1 184 ? 10.956 3.011 -22.256 1.00 94.44 184 LYS A O 1
ATOM 1462 N N . ASN A 1 185 ? 12.166 4.881 -22.327 1.00 96.19 185 ASN A N 1
ATOM 1463 C CA . ASN A 1 185 ? 11.066 5.786 -21.982 1.00 96.19 185 ASN A CA 1
ATOM 1464 C C . ASN A 1 185 ? 10.321 5.361 -20.692 1.00 96.19 185 ASN A C 1
ATOM 1466 O O . ASN A 1 185 ? 9.097 5.223 -20.676 1.00 96.19 185 ASN A O 1
ATOM 1470 N N . ILE A 1 186 ? 11.075 5.069 -19.626 1.00 95.88 186 ILE A N 1
ATOM 1471 C CA . ILE A 1 186 ? 10.521 4.626 -18.337 1.00 95.88 186 ILE A CA 1
ATOM 1472 C C . ILE A 1 186 ? 9.948 5.823 -17.574 1.00 95.88 186 ILE A C 1
ATOM 1474 O O . ILE A 1 186 ? 10.607 6.853 -17.431 1.00 95.88 186 ILE A O 1
ATOM 1478 N N . THR A 1 187 ? 8.755 5.655 -17.002 1.00 95.81 187 THR A N 1
ATOM 1479 C CA . THR A 1 187 ? 8.148 6.643 -16.097 1.00 95.81 187 THR A CA 1
ATOM 1480 C C . THR A 1 187 ? 8.382 6.258 -14.640 1.00 95.81 187 THR A C 1
ATOM 1482 O O . THR A 1 187 ? 8.073 5.136 -14.245 1.00 95.81 187 THR A O 1
ATOM 1485 N N . PHE A 1 188 ? 8.859 7.194 -13.815 1.00 93.44 188 PHE A N 1
ATOM 1486 C CA . PHE A 1 188 ? 8.959 7.015 -12.362 1.00 93.44 188 PHE A CA 1
ATOM 1487 C C . PHE A 1 188 ? 7.853 7.760 -11.625 1.00 93.44 188 PHE A C 1
ATOM 1489 O O . PHE A 1 188 ? 7.520 8.897 -11.959 1.00 93.44 188 PHE A O 1
ATOM 1496 N N . SER A 1 189 ? 7.332 7.142 -10.568 1.00 92.44 189 SER A N 1
ATOM 1497 C CA . SER A 1 189 ? 6.404 7.777 -9.640 1.00 92.44 189 SER A CA 1
ATOM 1498 C C . SER A 1 189 ? 6.788 7.469 -8.196 1.00 92.44 189 SER A C 1
ATOM 1500 O O . SER A 1 189 ? 6.966 6.310 -7.826 1.00 92.44 189 SER A O 1
ATOM 1502 N N . GLY A 1 190 ? 6.928 8.509 -7.376 1.00 89.50 190 GLY A N 1
ATOM 1503 C CA . GLY A 1 190 ? 7.074 8.356 -5.931 1.00 89.50 190 GLY A CA 1
ATOM 1504 C C . GLY A 1 190 ? 5.711 8.135 -5.282 1.00 89.50 190 GLY A C 1
ATOM 1505 O O . GLY A 1 190 ? 4.798 8.934 -5.485 1.00 89.50 190 GLY A O 1
ATOM 1506 N N . GLY A 1 191 ? 5.582 7.074 -4.490 1.00 82.69 191 GLY A N 1
ATOM 1507 C CA . GLY A 1 191 ? 4.380 6.763 -3.728 1.00 82.69 191 GLY A CA 1
ATOM 1508 C C . GLY A 1 191 ? 4.665 6.834 -2.232 1.00 82.69 191 GLY A C 1
ATOM 1509 O O . GLY A 1 191 ? 5.307 5.949 -1.681 1.00 82.69 191 GLY A O 1
ATOM 1510 N N . HIS A 1 192 ? 4.180 7.874 -1.555 1.00 80.62 192 HIS A N 1
ATOM 1511 C CA . HIS A 1 192 ? 4.281 7.995 -0.098 1.00 80.62 192 HIS A CA 1
ATOM 1512 C C . HIS A 1 192 ? 2.935 8.425 0.489 1.00 80.62 192 HIS A C 1
ATOM 1514 O O . HIS A 1 192 ? 2.174 9.143 -0.158 1.00 80.62 192 HIS A O 1
ATOM 1520 N N . GLU A 1 193 ? 2.633 8.040 1.729 1.00 72.81 193 GLU A N 1
ATOM 1521 C CA . GLU A 1 193 ? 1.364 8.423 2.371 1.00 72.81 193 GLU A CA 1
ATOM 1522 C C . GLU A 1 193 ? 1.236 9.931 2.643 1.00 72.81 193 GLU A C 1
ATOM 1524 O O . GLU A 1 193 ? 0.133 10.453 2.761 1.00 72.81 193 GLU A O 1
ATOM 1529 N N . LEU A 1 194 ? 2.369 10.635 2.691 1.00 70.69 194 LEU A N 1
ATOM 1530 C CA . LEU A 1 194 ? 2.462 12.077 2.953 1.00 70.69 194 LEU A CA 1
ATOM 1531 C C . LEU A 1 194 ? 2.427 12.930 1.674 1.00 70.69 194 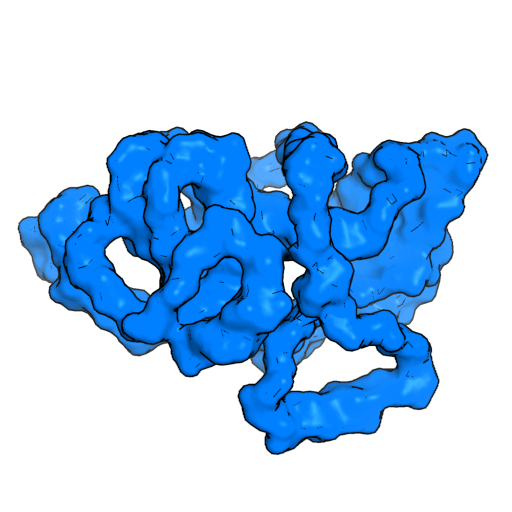LEU A C 1
ATOM 1533 O O . LEU A 1 194 ? 2.836 14.086 1.693 1.00 70.69 194 LEU A O 1
ATOM 1537 N N . THR A 1 195 ? 1.969 12.381 0.546 1.00 65.88 195 THR A N 1
ATOM 1538 C CA . THR A 1 195 ? 1.972 13.036 -0.781 1.00 65.88 195 THR A CA 1
ATOM 1539 C C . THR A 1 195 ? 0.952 14.183 -0.936 1.00 65.88 195 THR A C 1
ATOM 1541 O O . THR A 1 195 ? 0.375 14.372 -2.000 1.00 65.88 195 THR A O 1
ATOM 1544 N N . GLY A 1 196 ? 0.733 14.995 0.104 1.00 63.56 196 GLY A N 1
ATOM 1545 C CA . GLY A 1 196 ? -0.093 16.208 0.028 1.00 63.56 196 GLY A CA 1
ATOM 1546 C C . GLY A 1 196 ? -1.605 15.967 0.070 1.00 63.56 196 GLY A C 1
ATOM 1547 O O . GLY A 1 196 ? -2.383 16.861 -0.256 1.00 63.56 196 GLY A O 1
ATOM 1548 N N . TRP A 1 197 ? -2.040 14.775 0.477 1.00 78.62 197 TRP A N 1
ATOM 1549 C CA . TRP A 1 197 ? -3.455 14.475 0.670 1.00 78.62 197 TRP A CA 1
ATOM 1550 C C . TRP A 1 197 ? -3.989 15.139 1.937 1.00 78.62 197 TRP A C 1
ATOM 1552 O O . TRP A 1 197 ? -3.435 14.958 3.022 1.00 78.62 197 TRP A O 1
ATOM 1562 N N . ASN A 1 198 ? -5.099 15.867 1.813 1.00 84.75 198 ASN A N 1
ATOM 1563 C CA . ASN A 1 198 ? -5.769 16.445 2.972 1.00 84.75 198 ASN A CA 1
ATOM 1564 C C . ASN A 1 198 ? -6.453 15.355 3.825 1.00 84.75 198 ASN A C 1
ATOM 1566 O O . ASN A 1 198 ? -6.729 14.237 3.373 1.00 84.75 198 ASN A O 1
ATOM 1570 N N . SER A 1 199 ? -6.748 15.696 5.079 1.00 85.75 199 SER A N 1
ATOM 1571 C CA . SER A 1 199 ? -7.383 14.792 6.045 1.00 85.75 199 SER A CA 1
ATOM 1572 C C . SER A 1 199 ? -8.757 14.288 5.591 1.00 85.75 199 SER A C 1
ATOM 1574 O O . SER A 1 199 ? -9.098 13.134 5.846 1.00 85.75 199 SER A O 1
ATOM 1576 N N . ILE A 1 200 ? -9.524 15.103 4.860 1.00 89.50 200 ILE A N 1
ATOM 1577 C CA . ILE A 1 200 ? -10.857 14.748 4.355 1.00 89.50 200 ILE A CA 1
ATOM 1578 C C . ILE A 1 200 ? -10.763 13.608 3.335 1.00 89.50 200 ILE A C 1
ATOM 1580 O O . ILE A 1 200 ? -11.525 12.644 3.408 1.00 89.50 200 ILE A O 1
ATOM 1584 N N . ASP A 1 201 ? -9.826 13.685 2.394 1.00 89.69 201 ASP A N 1
ATOM 1585 C CA . ASP A 1 201 ? -9.651 12.661 1.365 1.00 89.69 201 ASP A CA 1
ATOM 1586 C C . ASP A 1 201 ? -9.092 11.365 1.951 1.00 89.69 201 ASP A C 1
ATOM 1588 O O . ASP A 1 201 ? -9.516 10.274 1.556 1.00 89.69 201 ASP A O 1
ATOM 1592 N N . ARG A 1 202 ? -8.207 11.468 2.948 1.00 90.88 202 ARG A N 1
ATOM 1593 C CA . ARG A 1 202 ? -7.748 10.310 3.724 1.00 90.88 202 ARG A CA 1
ATOM 1594 C C . ARG A 1 202 ? -8.901 9.636 4.462 1.00 90.88 202 ARG A C 1
ATOM 1596 O O . ARG A 1 202 ? -9.019 8.415 4.378 1.00 90.88 202 ARG A O 1
ATOM 1603 N N . GLN A 1 203 ? -9.768 10.415 5.111 1.00 93.31 203 GLN A N 1
ATOM 1604 C CA . GLN A 1 203 ? -10.950 9.910 5.811 1.00 93.31 203 GLN A CA 1
ATOM 1605 C C . GLN A 1 203 ? -11.918 9.205 4.847 1.00 93.31 203 GLN A C 1
ATOM 1607 O O . GLN A 1 203 ? -12.288 8.055 5.062 1.00 93.31 203 GLN A O 1
ATOM 1612 N N . LYS A 1 204 ? -12.255 9.838 3.718 1.00 94.50 204 LYS A N 1
ATOM 1613 C CA . LYS A 1 204 ? -13.102 9.210 2.688 1.00 94.50 204 LYS A CA 1
ATOM 1614 C C . LYS A 1 204 ? -12.486 7.920 2.147 1.00 94.50 204 LYS A C 1
ATOM 1616 O O . LYS A 1 204 ? -13.191 6.949 1.884 1.00 94.50 204 LYS A O 1
ATOM 1621 N N . THR A 1 205 ? -11.170 7.911 1.947 1.00 94.50 205 THR A N 1
ATOM 1622 C CA . THR A 1 205 ? -10.468 6.748 1.398 1.00 94.50 205 THR A CA 1
ATOM 1623 C C . THR A 1 205 ? -10.451 5.590 2.390 1.00 94.50 205 THR A C 1
ATOM 1625 O O . THR A 1 205 ? -10.747 4.468 1.984 1.00 94.50 205 THR A O 1
ATOM 1628 N N . ILE A 1 206 ? -10.169 5.839 3.676 1.00 94.50 206 ILE A N 1
ATOM 1629 C CA . ILE A 1 206 ? -10.192 4.775 4.690 1.00 94.50 206 ILE A CA 1
ATOM 1630 C C . ILE A 1 206 ? -11.606 4.215 4.883 1.00 94.50 206 ILE A C 1
ATOM 1632 O O . ILE A 1 206 ? -11.749 2.997 4.943 1.00 94.50 206 ILE A O 1
ATOM 1636 N N . ASP A 1 207 ? -12.644 5.060 4.872 1.00 96.19 207 ASP A N 1
ATOM 1637 C CA . ASP A 1 207 ? -14.040 4.614 4.986 1.00 96.19 207 ASP A CA 1
ATOM 1638 C C . ASP A 1 207 ? -14.407 3.666 3.831 1.00 96.19 207 ASP A C 1
ATOM 1640 O O . ASP A 1 207 ? -14.943 2.578 4.045 1.00 96.19 207 ASP A O 1
ATOM 1644 N N . ASN A 1 208 ? -14.038 4.033 2.599 1.00 96.88 208 ASN A N 1
ATOM 1645 C CA . ASN A 1 208 ? -14.263 3.201 1.415 1.00 96.88 208 ASN A CA 1
ATOM 1646 C C . ASN A 1 208 ? -13.501 1.868 1.469 1.00 96.88 208 ASN A C 1
ATOM 1648 O O . ASN A 1 208 ? -14.016 0.845 1.018 1.00 96.88 208 ASN A O 1
ATOM 1652 N N . ILE A 1 209 ? -12.272 1.870 1.991 1.00 96.25 209 ILE A N 1
ATOM 1653 C CA . ILE A 1 209 ? -11.457 0.657 2.135 1.00 96.25 209 ILE A CA 1
ATOM 1654 C C . ILE A 1 209 ? -12.054 -0.276 3.193 1.00 96.25 209 ILE A C 1
ATOM 1656 O O . ILE A 1 209 ? -12.174 -1.475 2.941 1.00 96.25 209 ILE A O 1
ATOM 1660 N N . ILE A 1 210 ? -12.455 0.260 4.349 1.00 95.38 210 ILE A N 1
ATOM 1661 C CA . ILE A 1 210 ? -13.063 -0.525 5.430 1.00 95.38 210 ILE A CA 1
ATOM 1662 C C . ILE A 1 210 ? -14.355 -1.176 4.942 1.00 95.38 210 ILE A C 1
ATOM 1664 O O . ILE A 1 210 ? -14.507 -2.390 5.082 1.00 95.38 210 ILE A O 1
ATOM 1668 N N . ASN A 1 211 ? -15.245 -0.401 4.314 1.00 95.12 211 ASN A N 1
ATOM 1669 C CA . ASN A 1 211 ? -16.498 -0.923 3.764 1.00 95.12 211 ASN A CA 1
ATOM 1670 C C . ASN A 1 211 ? -16.235 -2.047 2.753 1.00 95.12 211 ASN A C 1
ATOM 1672 O O . ASN A 1 211 ? -16.858 -3.102 2.821 1.00 95.12 211 ASN A O 1
ATOM 1676 N N . TRP A 1 212 ? -15.241 -1.875 1.878 1.00 94.75 212 TRP A N 1
ATOM 1677 C CA . TRP A 1 212 ? -14.864 -2.906 0.916 1.00 94.75 212 TRP A CA 1
ATOM 1678 C C . TRP A 1 212 ? -14.395 -4.212 1.579 1.00 94.75 212 TRP A C 1
ATOM 1680 O O . TRP A 1 212 ? -14.785 -5.292 1.137 1.00 94.75 212 TRP A O 1
ATOM 1690 N N . HIS A 1 213 ? -13.595 -4.147 2.648 1.00 91.56 213 HIS A N 1
ATOM 1691 C CA . HIS A 1 213 ? -13.179 -5.348 3.390 1.00 91.56 213 HIS A CA 1
ATOM 1692 C C . HIS A 1 213 ? -14.345 -6.032 4.102 1.00 91.56 213 HIS A C 1
ATOM 1694 O O . HIS A 1 213 ? -14.441 -7.262 4.068 1.00 91.56 213 HIS A O 1
ATOM 1700 N N . VAL A 1 214 ? -15.240 -5.245 4.705 1.00 90.94 214 VAL A N 1
ATOM 1701 C CA . VAL A 1 214 ? -16.465 -5.750 5.342 1.00 90.94 214 VAL A CA 1
ATOM 1702 C C . VAL A 1 214 ? -17.340 -6.485 4.320 1.00 90.94 214 VAL A C 1
ATOM 1704 O O . VAL A 1 214 ? -17.790 -7.599 4.593 1.00 90.94 214 VAL A O 1
ATOM 1707 N N . ASP A 1 215 ? -17.508 -5.920 3.123 1.00 91.06 215 ASP A N 1
ATOM 1708 C CA . ASP A 1 215 ? -18.309 -6.514 2.048 1.00 91.06 215 ASP A CA 1
ATOM 1709 C C . ASP A 1 215 ? -17.676 -7.789 1.476 1.00 91.06 215 ASP A C 1
ATOM 1711 O O . ASP A 1 215 ? -18.372 -8.771 1.204 1.00 91.06 215 ASP A O 1
ATOM 1715 N N . LYS A 1 216 ? -16.349 -7.798 1.290 1.00 86.50 216 LYS A N 1
ATOM 1716 C CA . LYS A 1 216 ? -15.628 -8.939 0.702 1.00 86.50 216 LYS A CA 1
ATOM 1717 C C . LYS A 1 216 ? -15.493 -10.132 1.640 1.00 86.50 216 LYS A C 1
ATOM 1719 O O . LYS A 1 216 ? -15.311 -11.244 1.146 1.00 86.50 216 LYS A O 1
ATOM 1724 N N . LYS A 1 217 ? -15.587 -9.926 2.959 1.00 80.88 217 LYS A N 1
ATOM 1725 C CA . LYS A 1 217 ? -15.513 -10.987 3.981 1.00 80.88 217 LYS A CA 1
ATOM 1726 C C . LYS A 1 217 ? -14.275 -11.883 3.839 1.00 80.88 217 LYS A C 1
ATOM 1728 O O . LYS A 1 217 ? -14.348 -13.097 4.042 1.00 80.88 217 LYS A O 1
ATOM 1733 N N . TYR A 1 218 ? -13.130 -11.303 3.475 1.00 76.94 218 TYR A N 1
ATOM 1734 C CA . TYR A 1 218 ? -11.874 -12.049 3.468 1.00 76.94 218 TYR A CA 1
ATOM 1735 C C . TYR A 1 218 ? -11.557 -12.557 4.879 1.00 76.94 218 TYR A C 1
ATOM 1737 O O . TYR A 1 218 ? -11.762 -11.850 5.864 1.00 76.94 218 TYR A O 1
ATOM 1745 N N . ASN A 1 219 ? -11.021 -13.776 4.984 1.00 74.81 219 ASN A N 1
ATOM 1746 C CA . ASN A 1 219 ? -10.500 -14.268 6.256 1.00 74.81 219 ASN A CA 1
ATOM 1747 C C . ASN A 1 219 ? -9.137 -13.615 6.526 1.00 74.81 219 ASN A C 1
ATOM 1749 O O . ASN A 1 219 ? -8.091 -14.110 6.099 1.00 74.81 219 ASN A O 1
ATOM 1753 N N . LEU A 1 220 ? -9.175 -12.486 7.229 1.00 75.88 220 LEU A N 1
ATOM 1754 C CA . LEU A 1 220 ? -7.997 -11.700 7.584 1.00 75.88 220 LEU A CA 1
ATOM 1755 C C . LEU A 1 220 ? -7.391 -12.117 8.932 1.00 75.88 220 LEU A C 1
ATOM 1757 O O . LEU A 1 220 ? -6.307 -11.648 9.270 1.00 75.88 220 LEU A O 1
ATOM 1761 N N . ASP A 1 221 ? -8.034 -13.018 9.683 1.00 68.19 221 ASP A N 1
ATOM 1762 C CA . ASP A 1 221 ? -7.555 -13.466 11.002 1.00 68.19 221 ASP A CA 1
ATOM 1763 C C . ASP A 1 221 ? -6.183 -14.123 10.900 1.00 68.19 221 ASP A C 1
ATOM 1765 O O . ASP A 1 221 ? -5.314 -13.929 11.745 1.00 68.19 221 ASP A O 1
ATOM 1769 N N . THR A 1 222 ? -5.953 -14.845 9.803 1.00 62.44 222 THR A N 1
ATOM 1770 C CA . THR A 1 222 ? -4.659 -15.479 9.546 1.00 62.44 222 THR A CA 1
ATOM 1771 C C . THR A 1 222 ? -3.525 -14.470 9.371 1.00 62.44 222 THR A C 1
ATOM 1773 O O . THR A 1 222 ? -2.401 -14.798 9.735 1.00 62.44 222 THR A O 1
ATOM 1776 N N . LEU A 1 223 ? -3.796 -13.249 8.884 1.00 60.75 223 LEU A N 1
ATOM 1777 C CA . LEU A 1 223 ? -2.778 -12.217 8.637 1.00 60.75 223 LEU A CA 1
ATOM 1778 C C . LEU A 1 223 ? -2.225 -11.603 9.930 1.00 60.75 223 LEU A C 1
ATOM 1780 O O . LEU A 1 223 ? -1.123 -11.052 9.919 1.00 60.75 223 LEU A O 1
ATOM 1784 N N . ILE A 1 224 ? -2.956 -11.719 11.043 1.00 58.88 224 ILE A N 1
ATOM 1785 C CA . ILE A 1 224 ? -2.577 -11.152 12.341 1.00 58.88 224 ILE A CA 1
ATOM 1786 C C . ILE A 1 224 ? -2.284 -12.292 13.304 1.00 58.88 224 ILE A C 1
ATOM 1788 O O . ILE A 1 224 ? -3.162 -12.817 13.979 1.00 58.88 224 ILE A O 1
ATOM 1792 N N . LYS A 1 225 ? -1.014 -12.702 13.364 1.00 50.84 225 LYS A N 1
ATOM 1793 C CA . LYS A 1 225 ? -0.633 -13.905 14.117 1.00 50.84 225 LYS A CA 1
ATOM 1794 C C . LYS A 1 225 ? -0.549 -13.729 15.637 1.00 50.84 225 LYS A C 1
ATOM 1796 O O . LYS A 1 225 ? -0.499 -14.753 16.311 1.00 50.84 225 LYS A O 1
ATOM 1801 N N . ARG A 1 226 ? -0.517 -12.518 16.218 1.00 46.03 226 ARG A N 1
ATOM 1802 C CA . ARG A 1 226 ? -0.442 -12.375 17.691 1.00 46.03 226 ARG A CA 1
ATOM 1803 C C . ARG A 1 226 ? -0.951 -11.036 18.229 1.00 46.03 226 ARG A C 1
ATOM 1805 O O . ARG A 1 226 ? -0.447 -9.982 17.865 1.00 46.03 226 ARG A O 1
ATOM 1812 N N . HIS A 1 227 ? -1.865 -11.109 19.196 1.00 44.16 227 HIS A N 1
ATOM 1813 C CA . HIS A 1 227 ? -2.157 -10.022 20.132 1.00 44.16 227 HIS A CA 1
ATOM 1814 C C . HIS A 1 227 ? -1.071 -10.013 21.217 1.00 44.16 227 HIS A C 1
ATOM 1816 O O . HIS A 1 227 ? -0.869 -11.027 21.887 1.00 44.16 227 HIS A O 1
ATOM 1822 N N . ILE A 1 228 ? -0.350 -8.902 21.391 1.00 45.59 228 ILE A N 1
ATOM 1823 C CA . ILE A 1 228 ? 0.742 -8.811 22.372 1.00 45.59 228 ILE A CA 1
ATOM 1824 C C . ILE A 1 228 ? 0.285 -7.960 23.561 1.00 45.59 228 ILE A C 1
ATOM 1826 O O . ILE A 1 228 ? 0.056 -6.759 23.429 1.00 45.59 228 ILE A O 1
ATOM 1830 N N . GLY A 1 229 ? 0.156 -8.593 24.730 1.00 38.25 229 GLY A N 1
ATOM 1831 C CA . GLY A 1 229 ? -0.026 -7.904 26.009 1.00 38.25 229 GLY A CA 1
ATOM 1832 C C . GLY A 1 229 ? 1.248 -7.169 26.449 1.00 38.25 229 GLY A C 1
ATOM 1833 O O . GLY A 1 229 ? 2.363 -7.563 26.113 1.00 38.25 229 GLY A O 1
ATOM 1834 N N . THR A 1 230 ? 1.087 -6.093 27.218 1.00 42.56 230 THR A N 1
ATOM 1835 C CA . THR A 1 230 ? 2.130 -5.105 27.559 1.00 42.56 230 THR A CA 1
ATOM 1836 C C . THR A 1 230 ? 3.338 -5.633 28.346 1.00 42.56 230 THR A C 1
ATOM 1838 O O . THR A 1 230 ? 4.357 -4.951 28.386 1.00 42.56 230 THR A O 1
ATOM 1841 N N . SER A 1 231 ? 3.274 -6.821 28.952 1.00 39.78 231 SER A N 1
ATOM 1842 C CA . SER A 1 231 ? 4.281 -7.318 29.904 1.00 39.78 231 SER A CA 1
ATOM 1843 C C . SER A 1 231 ? 5.486 -8.051 29.296 1.00 39.78 231 SER A C 1
ATOM 1845 O O . SER A 1 231 ? 6.426 -8.335 30.028 1.00 39.78 231 SER A O 1
ATOM 1847 N N . ASN A 1 232 ? 5.502 -8.345 27.989 1.00 45.09 232 ASN A N 1
ATOM 1848 C CA . ASN A 1 232 ? 6.542 -9.190 27.362 1.00 45.09 232 ASN A CA 1
ATOM 1849 C C . ASN A 1 232 ? 7.278 -8.533 26.176 1.00 45.09 232 ASN A C 1
ATOM 1851 O O . ASN A 1 232 ? 7.936 -9.206 25.383 1.00 45.09 232 ASN A O 1
ATOM 1855 N N . LYS A 1 233 ? 7.161 -7.210 26.034 1.00 48.88 233 LYS A N 1
ATOM 1856 C CA . LYS A 1 233 ? 7.558 -6.468 24.830 1.00 48.88 233 LYS A CA 1
ATOM 1857 C C . LYS A 1 233 ? 9.056 -6.555 24.500 1.00 48.88 233 LYS A C 1
ATOM 1859 O O . LYS A 1 233 ? 9.390 -6.900 23.372 1.00 48.88 233 LYS A O 1
ATOM 1864 N N . ASP A 1 234 ? 9.947 -6.297 25.456 1.00 48.84 234 ASP A N 1
ATOM 1865 C CA . ASP A 1 234 ? 11.394 -6.238 25.178 1.00 48.84 234 ASP A CA 1
ATOM 1866 C C . ASP A 1 234 ? 11.996 -7.627 24.927 1.00 48.84 234 ASP A C 1
ATOM 1868 O O . ASP A 1 234 ? 12.870 -7.795 24.077 1.00 48.84 234 ASP A O 1
ATOM 1872 N N . HIS A 1 235 ? 11.467 -8.656 25.597 1.00 46.59 235 HIS A N 1
ATOM 1873 C CA . HIS A 1 235 ? 11.874 -10.039 25.363 1.00 46.59 235 HIS A CA 1
ATOM 1874 C C . HIS A 1 235 ? 11.418 -10.540 23.984 1.00 46.59 235 HIS A C 1
ATOM 1876 O O . HIS A 1 235 ? 12.168 -11.250 23.317 1.00 46.59 235 HIS A O 1
ATOM 1882 N N . ILE A 1 236 ? 10.226 -10.133 23.535 1.00 49.12 236 ILE A N 1
ATOM 1883 C CA . ILE A 1 236 ? 9.686 -10.450 22.209 1.00 49.12 236 ILE A CA 1
ATOM 1884 C C . ILE A 1 236 ? 10.444 -9.696 21.120 1.00 49.12 236 ILE A C 1
ATOM 1886 O O . ILE A 1 236 ? 10.883 -10.333 20.172 1.00 49.12 236 ILE A O 1
ATOM 1890 N N . LEU A 1 237 ? 10.666 -8.384 21.254 1.00 50.16 237 LEU A N 1
ATOM 1891 C CA . LEU A 1 237 ? 11.481 -7.637 20.293 1.00 50.16 237 LEU A CA 1
ATOM 1892 C C . LEU A 1 237 ? 12.847 -8.329 20.121 1.00 50.16 237 LEU A C 1
ATOM 1894 O O . LEU A 1 237 ? 13.196 -8.703 19.005 1.00 50.16 237 LEU A O 1
ATOM 1898 N N . ASN A 1 238 ? 13.531 -8.660 21.224 1.00 44.56 238 ASN A N 1
ATOM 1899 C CA . ASN A 1 238 ? 14.816 -9.373 21.209 1.00 44.56 238 ASN A CA 1
ATOM 1900 C C . ASN A 1 238 ? 14.759 -10.813 20.659 1.00 44.56 238 ASN A C 1
ATOM 1902 O O . ASN A 1 238 ? 15.677 -11.225 19.954 1.00 44.56 238 ASN A O 1
ATOM 1906 N N . HIS A 1 239 ? 13.710 -11.589 20.942 1.00 40.22 239 HIS A N 1
ATOM 1907 C CA . HIS A 1 239 ? 13.555 -12.957 20.424 1.00 40.22 239 HIS A CA 1
ATOM 1908 C C . HIS A 1 239 ? 13.228 -12.966 18.918 1.00 40.22 239 HIS A C 1
ATOM 1910 O O . HIS A 1 239 ? 13.796 -13.748 18.160 1.00 40.22 239 HIS A O 1
ATOM 1916 N N . PHE A 1 240 ? 12.394 -12.033 18.451 1.00 41.72 240 PHE A N 1
ATOM 1917 C CA . PHE A 1 240 ? 12.033 -11.890 17.037 1.00 41.72 240 PHE A CA 1
ATOM 1918 C C . PHE A 1 240 ? 13.158 -11.285 16.180 1.00 41.72 240 PHE A C 1
ATOM 1920 O O . PHE A 1 240 ? 13.190 -11.526 14.974 1.00 41.72 240 PHE A O 1
ATOM 1927 N N . TYR A 1 241 ? 14.107 -10.548 16.771 1.00 40.12 241 TYR A N 1
ATOM 1928 C CA . TYR A 1 241 ? 15.330 -10.126 16.074 1.00 40.12 241 TYR A CA 1
ATOM 1929 C C . TYR A 1 241 ? 16.271 -11.297 15.731 1.00 40.12 241 TYR A C 1
ATOM 1931 O O . TYR A 1 241 ? 17.101 -11.140 14.833 1.00 40.12 241 TYR A O 1
ATOM 1939 N N . ASN A 1 242 ? 16.111 -12.456 16.386 1.00 32.16 242 ASN A N 1
ATOM 1940 C CA . ASN A 1 242 ? 16.980 -13.628 16.241 1.00 32.16 242 ASN A CA 1
ATOM 1941 C C . ASN A 1 242 ? 16.377 -14.779 15.411 1.00 32.16 242 ASN A C 1
ATOM 1943 O O . ASN A 1 242 ? 17.137 -15.627 14.947 1.00 32.16 242 ASN A O 1
ATOM 1947 N N . GLU A 1 243 ? 15.059 -14.819 15.169 1.00 27.80 243 GLU A N 1
ATOM 1948 C CA . GLU A 1 243 ? 14.427 -15.900 14.393 1.00 27.80 243 GLU A CA 1
ATOM 1949 C C . GLU A 1 243 ? 13.983 -15.479 12.972 1.00 27.80 243 GLU A C 1
ATOM 1951 O O . GLU A 1 243 ? 13.324 -14.453 12.787 1.00 27.80 243 GLU A O 1
ATOM 1956 N N . PRO A 1 244 ? 14.280 -16.279 11.926 1.00 28.91 244 PRO A N 1
ATOM 1957 C CA . PRO A 1 244 ? 14.103 -15.874 10.527 1.00 28.91 244 PRO A CA 1
ATOM 1958 C C . PRO A 1 244 ? 12.659 -15.971 9.982 1.00 28.91 244 PRO A C 1
ATOM 1960 O O . PRO A 1 244 ? 12.436 -15.672 8.802 1.00 28.91 244 PRO A O 1
ATOM 1963 N N . PHE A 1 245 ? 11.666 -16.350 10.798 1.00 29.36 245 PHE A N 1
ATOM 1964 C CA . PHE A 1 245 ? 10.370 -16.866 10.327 1.00 29.36 245 PHE A CA 1
ATOM 1965 C C . PHE A 1 245 ? 9.113 -16.110 10.781 1.00 29.36 245 PHE A C 1
ATOM 1967 O O . PHE A 1 245 ? 8.114 -16.750 11.091 1.00 29.36 245 PHE A O 1
ATOM 1974 N N . HIS A 1 246 ? 9.058 -14.776 10.754 1.00 31.36 246 HIS A N 1
ATOM 1975 C CA . HIS A 1 246 ? 7.787 -14.093 11.053 1.00 31.36 246 HIS A CA 1
ATOM 1976 C C . HIS A 1 246 ? 7.435 -12.987 10.047 1.00 31.36 246 HIS A C 1
ATOM 1978 O O . HIS A 1 246 ? 8.155 -12.005 9.890 1.00 31.36 246 HIS A O 1
ATOM 1984 N N . ILE A 1 247 ? 6.306 -13.179 9.349 1.00 31.80 247 ILE A N 1
ATOM 1985 C CA . ILE A 1 247 ? 5.488 -12.101 8.784 1.00 31.80 247 ILE A CA 1
ATOM 1986 C C . ILE A 1 247 ? 4.305 -11.949 9.736 1.00 31.80 247 ILE A C 1
ATOM 1988 O O . ILE A 1 247 ? 3.509 -12.873 9.915 1.00 31.80 247 ILE A O 1
ATOM 1992 N N . MET A 1 248 ? 4.274 -10.789 10.368 1.00 42.25 248 MET A N 1
ATOM 1993 C CA . MET A 1 248 ? 3.225 -10.235 11.204 1.00 42.25 248 MET A CA 1
ATOM 1994 C C . MET A 1 248 ? 3.249 -8.733 10.959 1.00 42.25 248 MET A C 1
ATOM 1996 O O . MET A 1 248 ? 4.297 -8.184 10.602 1.00 42.25 248 MET A O 1
ATOM 2000 N N . PHE A 1 249 ? 2.117 -8.095 11.192 1.00 44.81 249 PHE A N 1
ATOM 2001 C CA . PHE A 1 249 ? 2.130 -6.717 11.646 1.00 44.81 249 PHE A CA 1
ATOM 2002 C C . PHE A 1 249 ? 1.994 -6.755 13.160 1.00 44.81 249 PHE A C 1
ATOM 2004 O O . PHE A 1 249 ? 0.978 -7.329 13.613 1.00 44.81 249 PHE A O 1
#

Foldseek 3Di:
DFFDDFAAFLVCCVQVVQQGQWTWHDQDPVQQWIKTGRDGPPDGDDDPDDLIAIGGHDFDPLLVVLLVLLLLLLQQDDPPPDLAWAEEEEEPASNSLSNVLNNVVVNRPAYEYEYPCVVLVVLFPRPHHYDYDTDLDTQEYEYQPLEQVVVQVNLVSHAANHEYGDSHNNPDDHDDDVCSCVVSVYHYGYRGSPPPDDSVVSNVSSNSSSVVCVVVVGPSVSQAPDDDDPPCPVVCSVVVVPDPRDRHD

pLDDT: mean 79.43, std 16.62, range [27.8, 96.88]

InterPro domains:
  IPR036291 NAD(P)-binding domain superfamily [SSF51735] (78-176)

Organism: NCBI:txid324767

Secondary structure (DSSP, 8-state):
-BEEEEE--HHHHHHH----SEEEEPPBTTTTEEEEE---TT-SB--SSSS-EEEES---HHHHHHHHHHHHHHHHS-TTS-TTS-EEEE--SHHHHHHHHHHHHTT-S-PEEE-S-HHHHTTS--SSEEESS--S--SEEEE-S--HHHHHHHHHHPPTT-EEEE-SPP-SPPP--HHHHHHHTPEEEE--TTSS--HHHHHHHHHHHHHHHHHHT---GGG------GGGHHHHHHHHTT-S-----

Radius of gyration: 18.46 Å; chains: 1; bounding box: 44×37×54 Å

Sequence (249 aa):
MEREFSIVSMGTERETSSEGYMCVSKYDKIRNIRLLAPESHKCKNIGTEGDHLIIKGDVPINILTISRFQLIAALALPKWIPFNSKVSVIGGGPIGIAMCFELIRRNYKEPKLWTRRPSLLSNFRLPVDFSLGWDSLADVYIDCTGQREVIKKIIANAQPHSIIVLAGTPRDKLEVEILDIHRKNITFSGGHELTGWNSIDRQKTIDNIINWHVDKKYNLDTLIKRHIGTSNKDHILNHFYNEPFHIMF